Protein AF-A0A8H3FGP8-F1 (afdb_monomer_lite)

Radius of gyration: 34.08 Å; chains: 1; bounding box: 74×52×94 Å

Foldseek 3Di:
DAEDEDDDPDCVCVVVLVVLCVVLVYAYEYEDPVVVPPPDDDHDYDPCVQQVVLLLLVQQQDPDPVSVVVNVVSVVVRDDDDDDDDDDPDPDPVVLPNLLSNLVVLVPHAHADDSVCSVVQSVCVVVVDDDSVNSNVRSVVSVVVVVVVVVVVVVVVCVVVVVPDDDVQVVLQAVLQVVVQLLVCVAPVFHKGFDDDRNDTPDIDTNQDPQNVLVVCLDPPNDDQEDEDLDDDPVSCVSQCPPPNNRRYYHHDNSPDDDDQWDWDDDPNDIDIDGDPPDRDYPVVVVDDDDDPDDPDDDDDDDDDDCCVQLVPPQPPDDPSNVVVCVVDPHDDDRDDPVNSVVVSVVD

InterPro domains:
  IPR002695 Bifunctional purine biosynthesis protein PurH-like [PF01808] (102-159)
  IPR002695 Bifunctional purine biosynthesis protein PurH-like [PF01808] (223-293)
  IPR002695 Bifunctional purine biosynthes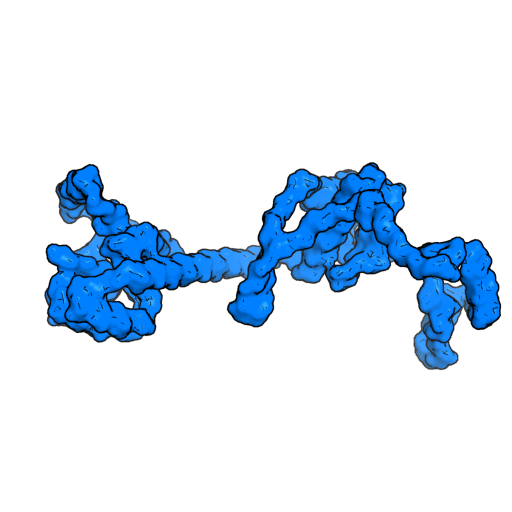is protein PurH-like [PTHR11692] (5-161)
  IPR002695 Bifunctional purine biosynthesis protein PurH-like [SM00798] (102-303)
  IPR016193 Cytidine deaminase-like [SSF53927] (171-291)
  IPR024051 AICAR transformylase, duplicated domain superfamily [G3DSA:3.40.140.20] (169-220)
  IPR024051 AICAR transformylase, duplicated domain superfamily [G3DSA:3.40.140.20] (221-259)
  IPR036914 Methylglyoxal synthase-like domain superfamily [G3DSA:3.40.50.1380] (3-75)
  IPR036914 Methylglyoxal synthase-like domain superfamily [G3DSA:3.40.50.1380] (76-161)
  IPR036914 Methylglyoxal synthase-like domain superfamily [SSF52335] (5-159)

Organism: NCBI:txid1940652

Sequence (348 aa):
MIGSIISVYNRTGLDHLEEGLVRSNVRLIASGVTAKQLRGREFEVARMKTLLSAIHGGILARDLESDKKDLAQIETLSKPGVQLDEMQEQIGIRVVALPRAAAKNYDRVSVLCDPSDYHAFLQELDQEEIPELSRQKYALEAFEHFAGYYSAIADFSRENYRQYRLIPLSLLDALEAWQLVKEFKMALGLPAAASFKHVSPASAAVGVPQAECQYELSRPERKFDGIVAPGYQQEAFEILSEKKSGKYLVLQMDSSHDPPRTEERTVYVVTLPQGRNDCVVTTETFNKILTPRDVANPFPEAASDAIDLLCSGLDPKHGFEREEFSRMFEEVSQLFTTDERKASLNIL

Structure (mmCIF, N/CA/C/O backbone):
data_AF-A0A8H3FGP8-F1
#
_entry.id   AF-A0A8H3FGP8-F1
#
loop_
_atom_site.group_PDB
_atom_site.id
_atom_site.type_symbol
_atom_site.label_atom_id
_atom_site.label_alt_id
_atom_site.label_comp_id
_atom_site.label_asym_id
_atom_site.label_entity_id
_atom_site.label_seq_id
_atom_site.pdbx_PDB_ins_code
_atom_site.Cartn_x
_atom_site.Cartn_y
_atom_site.Cartn_z
_atom_site.occupancy
_atom_site.B_iso_or_equiv
_atom_site.auth_seq_id
_atom_site.auth_comp_id
_atom_site.auth_asym_id
_atom_site.auth_atom_id
_atom_site.pdbx_PDB_model_num
ATOM 1 N N . MET A 1 1 ? -26.763 -5.519 33.359 1.00 61.38 1 MET A N 1
ATOM 2 C CA . MET A 1 1 ? -25.697 -4.665 33.925 1.00 61.38 1 MET A CA 1
ATOM 3 C C . MET A 1 1 ? -24.646 -4.489 32.845 1.00 61.38 1 MET A C 1
ATOM 5 O O . MET A 1 1 ? -24.229 -5.496 32.284 1.00 61.38 1 MET A O 1
ATOM 9 N N . ILE A 1 2 ? -24.297 -3.250 32.500 1.00 78.44 2 ILE A N 1
ATOM 10 C CA . ILE A 1 2 ? -23.291 -2.944 31.472 1.00 78.44 2 ILE A CA 1
ATOM 11 C C . ILE A 1 2 ? -21.904 -3.115 32.104 1.00 78.44 2 ILE A C 1
ATOM 13 O O . ILE A 1 2 ? -21.704 -2.746 33.261 1.00 78.44 2 ILE A O 1
ATOM 17 N N . GLY A 1 3 ? -20.966 -3.718 31.375 1.00 84.81 3 GLY A N 1
ATOM 18 C CA . GLY A 1 3 ? -19.585 -3.906 31.819 1.00 84.81 3 GLY A CA 1
ATOM 19 C C . GLY A 1 3 ? -18.602 -3.219 30.879 1.00 84.81 3 GLY A C 1
ATOM 20 O O . GLY A 1 3 ? -18.867 -3.105 29.685 1.00 84.81 3 GLY A O 1
ATOM 21 N N . SER A 1 4 ? -17.462 -2.792 31.411 1.00 87.06 4 SER A N 1
ATOM 22 C CA . SER A 1 4 ? -16.354 -2.223 30.652 1.00 87.06 4 SER A CA 1
ATOM 23 C C . SER A 1 4 ? -15.076 -3.022 30.878 1.00 87.06 4 SER A C 1
ATOM 25 O O . SER A 1 4 ? -14.876 -3.651 31.919 1.00 87.06 4 SER A O 1
ATOM 27 N N . ILE A 1 5 ? -14.202 -2.997 29.874 1.00 86.44 5 ILE A N 1
ATOM 28 C CA . ILE A 1 5 ? -12.886 -3.623 29.929 1.00 86.44 5 ILE A CA 1
ATOM 29 C C . ILE A 1 5 ? -11.840 -2.544 29.681 1.00 86.44 5 ILE A C 1
ATOM 31 O O . ILE A 1 5 ? -11.809 -1.950 28.608 1.00 86.44 5 ILE A O 1
ATOM 35 N N . ILE A 1 6 ? -10.965 -2.320 30.660 1.00 83.81 6 ILE A N 1
ATOM 36 C CA . ILE A 1 6 ? -9.938 -1.278 30.604 1.00 83.81 6 ILE A CA 1
ATOM 37 C C . ILE A 1 6 ? -8.554 -1.923 30.514 1.00 83.81 6 ILE A C 1
ATOM 39 O O . ILE A 1 6 ? -8.102 -2.636 31.416 1.00 83.81 6 ILE A O 1
ATOM 43 N N . SER A 1 7 ? -7.863 -1.653 29.406 1.00 80.31 7 SER A N 1
ATOM 44 C CA . SER A 1 7 ? -6.503 -2.130 29.144 1.00 80.31 7 SER A CA 1
ATOM 45 C C . SER A 1 7 ? -5.742 -1.124 28.281 1.00 80.31 7 SER A C 1
ATOM 47 O O . SER A 1 7 ? -5.662 -1.277 27.065 1.00 80.31 7 SER A O 1
ATOM 49 N N . VAL A 1 8 ? -5.174 -0.099 28.916 1.00 79.94 8 VAL A N 1
ATOM 50 C CA . VAL A 1 8 ? -4.524 1.024 28.228 1.00 79.94 8 VAL A CA 1
ATOM 51 C C . VAL A 1 8 ? -3.039 1.137 28.573 1.00 79.94 8 VAL A C 1
ATOM 53 O O . VAL A 1 8 ? -2.626 0.876 29.705 1.00 79.94 8 VAL A O 1
ATOM 56 N N . TYR A 1 9 ? -2.236 1.545 27.587 1.00 78.81 9 TYR A N 1
ATOM 57 C CA . TYR A 1 9 ? -0.839 1.939 27.793 1.00 78.81 9 TYR A CA 1
ATOM 58 C C . TYR A 1 9 ? -0.743 3.423 28.179 1.00 78.81 9 TYR A C 1
ATOM 60 O O . TYR A 1 9 ? -0.191 3.749 29.230 1.00 78.81 9 TYR A O 1
ATOM 68 N N . ASN A 1 10 ? -1.329 4.305 27.358 1.00 82.69 10 ASN A N 1
ATOM 69 C CA . ASN A 1 10 ? -1.475 5.730 27.649 1.00 82.69 10 ASN A CA 1
ATOM 70 C C . ASN A 1 10 ? -2.609 5.943 28.664 1.00 82.69 10 ASN A C 1
ATOM 72 O O . ASN A 1 10 ? -3.695 5.394 28.506 1.00 82.69 10 ASN A O 1
ATOM 76 N N . ARG A 1 11 ? -2.349 6.725 29.711 1.00 83.31 11 ARG A N 1
ATOM 77 C CA . ARG A 1 11 ? -3.250 6.882 30.866 1.00 83.31 11 ARG A CA 1
ATOM 78 C C . ARG A 1 11 ? -3.825 8.278 31.014 1.00 83.31 11 ARG A C 1
ATOM 80 O O . ARG A 1 11 ? -4.484 8.553 32.012 1.00 83.31 11 ARG A O 1
ATOM 87 N N . THR A 1 12 ? -3.549 9.159 30.064 1.00 91.00 12 THR A N 1
ATOM 88 C CA . THR A 1 12 ? -4.140 10.494 30.041 1.00 91.00 12 THR A CA 1
ATOM 89 C C . THR A 1 12 ? -5.661 10.384 30.171 1.00 91.00 12 THR A C 1
ATOM 91 O O . THR A 1 12 ? -6.277 9.610 29.446 1.00 91.00 12 THR A O 1
ATOM 94 N N . GLY A 1 13 ? -6.251 11.101 31.132 1.00 89.62 13 GLY A N 1
ATOM 95 C CA . GLY A 1 13 ? -7.703 11.162 31.353 1.00 89.62 13 GLY A CA 1
ATOM 96 C C . GLY A 1 13 ? -8.379 9.869 31.831 1.00 89.62 13 GLY A C 1
ATOM 97 O O . GLY A 1 13 ? -9.608 9.812 31.857 1.00 89.62 13 GLY A O 1
ATOM 98 N N . LEU A 1 14 ? -7.620 8.824 32.183 1.00 88.81 14 LEU A N 1
ATOM 99 C CA . LEU A 1 14 ? -8.190 7.536 32.589 1.00 88.81 14 LEU A CA 1
ATOM 100 C C . LEU A 1 14 ? -8.990 7.631 33.899 1.00 88.81 14 LEU A C 1
ATOM 102 O O . LEU A 1 14 ? -10.038 7.011 34.033 1.00 88.81 14 LEU A O 1
ATOM 106 N N . ASP A 1 15 ? -8.513 8.433 34.843 1.00 87.81 15 ASP A N 1
ATOM 107 C CA . ASP A 1 15 ? -9.180 8.736 36.109 1.00 87.81 15 ASP A CA 1
ATOM 108 C C . ASP A 1 15 ? -10.582 9.324 35.899 1.00 87.81 15 ASP A C 1
ATOM 110 O O . ASP A 1 15 ? -11.546 8.854 36.507 1.00 87.81 15 ASP A O 1
ATOM 114 N N . HIS A 1 16 ? -10.704 10.285 34.981 1.00 89.56 16 HIS A N 1
ATOM 115 C CA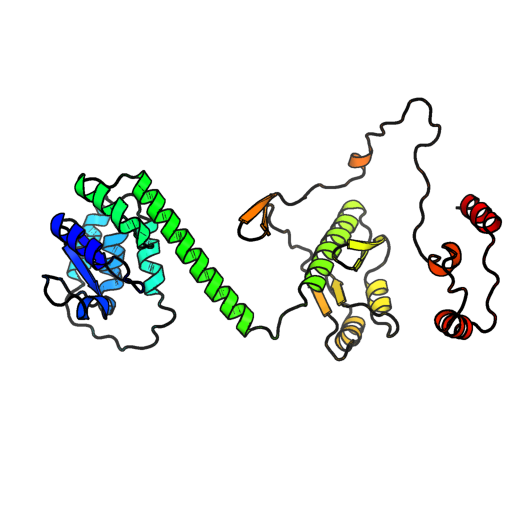 . HIS A 1 16 ? -11.980 10.893 34.613 1.00 89.56 16 HIS A CA 1
ATOM 116 C C . HIS A 1 16 ? -12.911 9.892 33.911 1.00 89.56 16 HIS A C 1
ATOM 118 O O . HIS A 1 16 ? -14.112 9.864 34.187 1.00 89.56 16 HIS A O 1
ATOM 124 N N . LEU A 1 17 ? -12.374 9.054 33.014 1.00 91.75 17 LEU A N 1
ATOM 125 C CA . LEU A 1 17 ? -13.149 7.997 32.358 1.00 91.75 17 LEU A CA 1
ATOM 126 C C . LEU A 1 17 ? -13.743 7.027 33.386 1.00 91.75 17 LEU A C 1
ATOM 128 O O . LEU A 1 17 ? -14.927 6.705 33.330 1.00 91.75 17 LEU A O 1
ATOM 132 N N . GLU A 1 18 ? -12.934 6.584 34.344 1.00 88.25 18 GLU A N 1
ATOM 133 C CA . GLU A 1 18 ? -13.366 5.670 35.399 1.00 88.25 18 GLU A CA 1
ATOM 134 C C . GLU A 1 18 ? -14.462 6.266 36.276 1.00 88.25 18 GLU A C 1
ATOM 136 O O . GLU A 1 18 ? -15.458 5.598 36.541 1.00 88.25 18 GLU A O 1
ATOM 141 N N . GLU A 1 19 ? -14.299 7.512 36.717 1.00 88.19 19 GLU A N 1
ATOM 142 C CA . GLU A 1 19 ? -15.298 8.192 37.543 1.00 88.19 19 GLU A CA 1
ATOM 143 C C . GLU A 1 19 ? -16.640 8.313 36.825 1.00 88.19 19 GLU A C 1
ATOM 145 O O . GLU A 1 19 ? -17.681 8.037 37.424 1.00 88.19 19 GLU A O 1
ATOM 150 N N . GLY A 1 20 ? -16.615 8.651 35.534 1.00 90.38 20 GLY A N 1
ATOM 151 C CA . GLY A 1 20 ? -17.812 8.686 34.702 1.00 90.38 20 GLY A CA 1
ATOM 152 C C . GLY A 1 20 ? -18.473 7.311 34.570 1.00 90.38 20 GLY A C 1
ATOM 153 O O . GLY A 1 20 ? -19.669 7.181 34.806 1.00 90.38 20 GLY A O 1
ATOM 154 N N . LEU A 1 21 ? -17.696 6.261 34.290 1.00 89.94 21 LEU A N 1
ATOM 155 C CA . LEU A 1 21 ? -18.220 4.896 34.169 1.00 89.94 21 LEU A CA 1
ATOM 156 C C . LEU A 1 21 ? -18.844 4.385 35.480 1.00 89.94 21 LEU A C 1
ATOM 158 O O . LEU A 1 21 ? -19.920 3.787 35.452 1.00 89.94 21 LEU A O 1
ATOM 162 N N . VAL A 1 22 ? -18.206 4.638 36.629 1.00 87.31 22 VAL A N 1
ATOM 163 C CA . VAL A 1 22 ? -18.761 4.276 37.947 1.00 87.31 22 VAL A CA 1
ATOM 164 C C . VAL A 1 22 ? -20.045 5.051 38.222 1.00 87.31 22 VAL A C 1
ATOM 166 O O . VAL A 1 22 ? -21.025 4.462 38.678 1.00 87.31 22 VAL A O 1
ATOM 169 N N . ARG A 1 23 ? -20.068 6.357 37.922 1.00 88.81 23 ARG A N 1
ATOM 170 C CA . ARG A 1 23 ? -21.257 7.204 38.085 1.00 88.81 23 ARG A CA 1
ATOM 171 C C . ARG A 1 23 ? -22.440 6.686 37.264 1.00 88.81 23 ARG A C 1
ATOM 173 O O . ARG A 1 23 ? -23.558 6.683 37.769 1.00 88.81 23 ARG A O 1
ATOM 180 N N . SER A 1 24 ? -22.185 6.183 36.058 1.00 88.06 24 SER A N 1
ATOM 181 C CA . SER A 1 24 ? -23.192 5.570 35.180 1.00 88.06 24 SER A CA 1
ATOM 182 C C . SER A 1 24 ? -23.455 4.086 35.485 1.00 88.06 24 SER A C 1
ATOM 184 O O . SER A 1 24 ? -24.074 3.386 34.685 1.00 88.06 24 SER A O 1
ATOM 186 N N . ASN A 1 25 ? -23.006 3.584 36.644 1.00 87.25 25 ASN A N 1
ATOM 187 C CA . ASN A 1 25 ? -23.245 2.220 37.126 1.00 87.25 25 ASN A CA 1
ATOM 188 C C . ASN A 1 25 ? -22.714 1.117 36.179 1.00 87.25 25 ASN A C 1
ATOM 190 O O . ASN A 1 25 ? -23.290 0.029 36.065 1.00 87.25 25 ASN A O 1
ATOM 194 N N . VAL A 1 26 ? -21.608 1.402 35.480 1.00 86.88 26 VAL A N 1
ATOM 195 C CA . VAL A 1 26 ? -20.903 0.455 34.608 1.00 86.88 26 VAL A CA 1
ATOM 196 C C . VAL A 1 26 ? -19.885 -0.341 35.424 1.00 86.88 26 VAL A C 1
ATOM 198 O O . VAL A 1 26 ? -19.016 0.218 36.094 1.00 86.88 26 VAL A O 1
ATOM 201 N N . ARG A 1 27 ? -19.953 -1.673 35.342 1.00 84.06 27 ARG A N 1
ATOM 202 C CA . ARG A 1 27 ? -19.022 -2.578 36.035 1.00 84.06 27 ARG A CA 1
ATOM 203 C C . ARG A 1 27 ? -17.640 -2.524 35.389 1.00 84.06 27 ARG A C 1
ATOM 205 O O . ARG A 1 27 ? -17.513 -2.814 34.203 1.00 84.06 27 ARG A O 1
ATOM 212 N N . LEU A 1 28 ? -16.605 -2.227 36.172 1.00 80.75 28 LEU A N 1
ATOM 213 C CA . LEU A 1 28 ? -15.235 -2.086 35.676 1.00 80.75 28 LEU A CA 1
ATOM 214 C C . LEU A 1 28 ? -14.441 -3.396 35.781 1.00 80.75 28 LEU A C 1
ATOM 216 O O . LEU A 1 28 ? -14.283 -3.952 36.871 1.00 80.75 28 LEU A O 1
ATOM 220 N N . ILE A 1 29 ? -13.888 -3.851 34.653 1.00 78.75 29 ILE A N 1
ATOM 221 C CA . ILE A 1 29 ? -12.980 -5.001 34.566 1.00 78.75 29 ILE A CA 1
ATOM 222 C C . ILE A 1 29 ? -11.620 -4.513 34.055 1.00 78.75 29 ILE A C 1
ATOM 224 O O . ILE A 1 29 ? -11.514 -3.968 32.957 1.00 78.75 29 ILE A O 1
ATOM 228 N N . ALA A 1 30 ? -10.553 -4.735 34.824 1.00 70.06 30 ALA A N 1
ATOM 229 C CA . ALA A 1 30 ? -9.198 -4.311 34.457 1.00 70.06 30 ALA A CA 1
ATOM 230 C C . ALA A 1 30 ? -8.189 -5.462 34.545 1.00 70.06 30 ALA A C 1
ATOM 232 O O . ALA A 1 30 ? -8.381 -6.434 35.281 1.00 70.06 30 ALA A O 1
ATOM 233 N N . SER A 1 31 ? -7.081 -5.341 33.807 1.00 67.50 31 SER A N 1
ATOM 234 C CA . SER A 1 31 ? -6.029 -6.362 33.748 1.00 67.50 31 SER A CA 1
ATOM 235 C C . SER A 1 31 ? -4.703 -5.914 34.368 1.00 67.50 31 SER A C 1
ATOM 237 O O . SER A 1 31 ? -4.372 -4.729 34.405 1.00 67.50 31 SER A O 1
ATOM 239 N N . GLY A 1 32 ? -3.928 -6.892 34.854 1.00 63.66 32 GLY A N 1
ATOM 240 C CA . GLY A 1 32 ? -2.488 -6.776 35.110 1.00 63.66 32 GLY A CA 1
ATOM 241 C C . GLY A 1 32 ? -2.039 -5.522 35.872 1.00 63.66 32 GLY A C 1
ATOM 242 O O . GLY A 1 32 ? -2.328 -5.357 37.057 1.00 63.66 32 GLY A O 1
ATOM 243 N N . VAL A 1 33 ? -1.250 -4.683 35.194 1.00 60.41 33 VAL A N 1
ATOM 244 C CA . VAL A 1 33 ? -0.629 -3.469 35.752 1.00 60.41 33 VAL A CA 1
ATOM 245 C C . VAL A 1 33 ? -1.668 -2.380 36.019 1.00 60.41 33 VAL A C 1
ATOM 247 O O . VAL A 1 33 ? -1.578 -1.717 37.051 1.00 60.41 33 VAL A O 1
ATOM 250 N N . THR A 1 34 ? -2.672 -2.254 35.146 1.00 62.72 34 THR A N 1
ATOM 251 C CA . THR A 1 34 ? -3.801 -1.336 35.324 1.00 62.72 34 THR A CA 1
ATOM 252 C C . THR A 1 34 ? -4.523 -1.682 36.623 1.00 62.72 34 THR A C 1
ATOM 254 O O . THR A 1 34 ? -4.522 -0.880 37.545 1.00 62.72 34 THR A O 1
ATOM 257 N N . ALA A 1 35 ? -4.958 -2.933 36.806 1.00 65.19 35 ALA A N 1
ATOM 258 C CA . ALA A 1 35 ? -5.626 -3.370 38.038 1.00 65.19 35 ALA A CA 1
ATOM 259 C C . ALA A 1 35 ? -4.807 -3.132 39.330 1.00 65.19 35 ALA A C 1
ATOM 261 O O . ALA A 1 35 ? -5.361 -2.745 40.356 1.00 65.19 35 ALA A O 1
ATOM 262 N N . LYS A 1 36 ? -3.477 -3.327 39.303 1.00 62.56 36 LYS A N 1
ATOM 263 C CA . LYS A 1 36 ? -2.598 -3.112 40.477 1.00 62.56 36 LYS A CA 1
ATOM 264 C C . LYS A 1 36 ? -2.501 -1.652 40.923 1.00 62.56 36 LYS A C 1
ATOM 266 O O . LYS A 1 36 ? -2.127 -1.402 42.073 1.00 62.56 36 LYS A O 1
ATOM 271 N N . GLN A 1 37 ? -2.756 -0.715 40.017 1.00 62.28 37 GLN A N 1
ATOM 272 C CA . GLN A 1 37 ? -2.561 0.717 40.236 1.00 62.28 37 GLN A CA 1
ATOM 273 C C . GLN A 1 37 ? -3.872 1.467 40.489 1.00 62.28 37 GLN A C 1
ATOM 275 O O . GLN A 1 37 ? -3.829 2.597 40.958 1.00 62.28 37 GLN A O 1
ATOM 280 N N . LEU A 1 38 ? -5.013 0.798 40.323 1.00 60.91 38 LEU A N 1
ATOM 281 C CA . LEU A 1 38 ? -6.352 1.309 40.624 1.00 60.91 38 LEU A CA 1
ATOM 282 C C . LEU A 1 38 ? -6.782 1.070 42.087 1.00 60.91 38 LEU A C 1
ATOM 284 O O . LEU A 1 38 ? -7.938 0.765 42.377 1.00 60.91 38 LEU A O 1
ATOM 288 N N . ARG A 1 39 ? -5.848 1.162 43.045 1.00 52.44 39 ARG A N 1
ATOM 289 C CA . ARG A 1 39 ? -6.142 0.893 44.467 1.00 52.44 39 ARG A CA 1
ATOM 290 C C . ARG A 1 39 ? -7.145 1.915 45.020 1.00 52.44 39 ARG A C 1
ATOM 292 O O . ARG A 1 39 ? -6.857 3.104 45.006 1.00 52.44 39 ARG A O 1
ATOM 299 N N . GLY A 1 40 ? -8.258 1.437 45.587 1.00 54.22 40 GLY A N 1
ATOM 300 C CA . GLY A 1 40 ? -9.196 2.254 46.374 1.00 54.22 40 GLY A CA 1
ATOM 301 C C . GLY A 1 40 ? -10.653 2.284 45.893 1.00 54.22 40 GLY A C 1
ATOM 302 O O . GLY A 1 40 ? -11.478 2.865 46.590 1.00 54.22 40 GLY A O 1
ATOM 303 N N . ARG A 1 41 ? -10.993 1.656 44.758 1.00 60.00 41 ARG A N 1
ATOM 304 C CA . ARG A 1 41 ? -12.387 1.491 44.285 1.00 60.00 41 ARG A CA 1
ATOM 305 C C . ARG A 1 41 ? -12.721 -0.006 44.140 1.00 60.00 41 ARG A C 1
ATOM 307 O O . ARG A 1 41 ? -11.805 -0.827 44.054 1.00 60.00 41 ARG A O 1
ATOM 314 N N . GLU A 1 42 ? -14.002 -0.377 44.152 1.00 57.09 42 GLU A N 1
ATOM 315 C CA . GLU A 1 42 ? -14.430 -1.769 43.933 1.00 57.09 42 GLU A CA 1
ATOM 316 C C . GLU A 1 42 ? -14.246 -2.150 42.454 1.00 57.09 42 GLU A C 1
ATOM 318 O O . GLU A 1 42 ? -15.051 -1.795 41.599 1.00 57.09 42 GLU A O 1
ATOM 323 N N . PHE A 1 43 ? -13.159 -2.862 42.146 1.00 60.91 43 PHE A N 1
ATOM 324 C CA . PHE A 1 43 ? -12.889 -3.416 40.819 1.00 60.91 43 PHE A CA 1
ATOM 325 C C . PHE A 1 43 ? -12.867 -4.935 40.871 1.00 60.91 43 PHE A C 1
ATOM 327 O O . PHE A 1 43 ? -12.291 -5.529 41.788 1.00 60.91 43 PHE A O 1
ATOM 334 N N . GLU A 1 44 ? -13.366 -5.571 39.816 1.00 57.62 44 GLU A N 1
ATOM 335 C CA . GLU A 1 44 ? -13.067 -6.975 39.586 1.00 57.62 44 GLU A CA 1
ATOM 336 C C . GLU A 1 44 ? -11.776 -7.123 38.791 1.00 57.62 44 GLU A C 1
ATOM 338 O O . GLU A 1 44 ? -11.650 -6.723 37.630 1.00 57.62 44 GLU A O 1
ATOM 343 N N . VAL A 1 45 ? -10.783 -7.725 39.440 1.00 53.09 45 VAL A N 1
ATOM 344 C CA . VAL A 1 45 ? -9.496 -8.013 38.818 1.00 53.09 45 VAL A CA 1
ATOM 345 C C . VAL A 1 45 ? -9.620 -9.292 37.997 1.00 53.09 45 VAL A C 1
ATOM 347 O O . VAL A 1 45 ? -9.562 -10.400 38.533 1.00 53.09 45 VAL A O 1
ATOM 350 N N . ALA A 1 46 ? -9.729 -9.154 36.677 1.00 53.03 46 ALA A N 1
ATOM 351 C CA . ALA A 1 46 ? -9.641 -10.294 35.777 1.00 53.03 46 ALA A CA 1
ATOM 352 C C . ALA A 1 46 ? -8.166 -10.612 35.477 1.00 53.03 46 ALA A C 1
ATOM 354 O O . ALA A 1 46 ? -7.421 -9.795 34.923 1.00 53.03 46 ALA A O 1
ATOM 355 N N . ARG A 1 47 ? -7.724 -11.844 35.770 1.00 51.25 47 ARG A N 1
ATOM 356 C CA . ARG A 1 47 ? -6.494 -12.385 35.166 1.00 51.25 47 ARG A CA 1
ATOM 357 C C . ARG A 1 47 ? -6.769 -12.638 33.679 1.00 51.25 47 ARG A C 1
ATOM 359 O O . ARG A 1 47 ? -7.139 -13.735 33.282 1.00 51.25 47 ARG A O 1
ATOM 366 N N . MET A 1 48 ? -6.570 -11.617 32.844 1.00 50.94 48 MET A N 1
ATOM 367 C CA . MET A 1 48 ? -6.825 -11.679 31.394 1.00 50.94 48 MET A CA 1
ATOM 368 C C . MET A 1 48 ? -6.091 -12.812 30.660 1.00 50.94 48 MET A C 1
ATOM 370 O O . MET A 1 48 ? -6.536 -13.228 29.593 1.00 50.94 48 MET A O 1
ATOM 374 N N . LYS A 1 49 ? -4.997 -13.343 31.228 1.00 50.28 49 LYS A N 1
ATOM 375 C CA . LYS A 1 49 ? -4.259 -14.486 30.664 1.00 50.28 49 LYS A CA 1
ATOM 376 C C . LYS A 1 49 ? -5.103 -15.776 30.611 1.00 50.28 49 LYS A C 1
ATOM 378 O O . LYS A 1 49 ? -4.815 -16.627 29.780 1.00 50.28 49 LYS A O 1
ATOM 383 N N . THR A 1 50 ? -6.155 -15.905 31.426 1.00 44.94 50 THR A N 1
ATOM 384 C CA . THR A 1 50 ? -6.950 -17.140 31.582 1.00 44.94 50 THR A CA 1
ATOM 385 C C . THR A 1 50 ? -8.364 -17.086 30.989 1.00 44.94 50 THR A C 1
ATOM 387 O O . THR A 1 50 ? -9.061 -18.094 31.019 1.00 44.94 50 THR A O 1
ATOM 390 N N . LEU A 1 51 ? -8.803 -15.943 30.443 1.00 54.50 51 LEU A N 1
ATOM 391 C CA . LEU A 1 51 ? -10.206 -15.699 30.055 1.00 54.50 51 LEU A CA 1
ATOM 392 C C . LEU A 1 51 ? -10.385 -15.247 28.594 1.00 54.50 51 LEU A C 1
ATOM 394 O O . LEU A 1 51 ? -11.388 -14.620 28.265 1.00 54.50 51 LEU A O 1
ATOM 398 N N . LEU A 1 52 ? -9.440 -15.549 27.695 1.00 65.12 52 LEU A N 1
ATOM 399 C CA . LEU A 1 52 ? -9.452 -15.024 26.318 1.00 65.12 52 LEU A CA 1
ATOM 400 C C . LEU A 1 52 ? -10.766 -15.318 25.572 1.00 65.12 52 LEU A C 1
ATOM 402 O O . LEU A 1 52 ? -11.309 -14.411 24.942 1.00 65.12 52 LEU A O 1
ATOM 406 N N . SER A 1 53 ? -11.291 -16.541 25.687 1.00 69.75 53 SER A N 1
ATOM 407 C CA . SER A 1 53 ? -12.546 -16.957 25.046 1.00 69.75 53 SER A CA 1
ATOM 408 C C . SER A 1 53 ? -13.781 -16.335 25.697 1.00 69.75 53 SER A C 1
ATOM 410 O O . SER A 1 53 ? -14.712 -15.971 24.991 1.00 69.75 53 SER A O 1
ATOM 412 N N . ALA A 1 54 ? -13.779 -16.162 27.022 1.00 72.06 54 ALA A N 1
ATOM 413 C CA . ALA A 1 54 ? -14.865 -15.497 27.745 1.00 72.06 54 ALA A CA 1
ATOM 414 C C . ALA A 1 54 ? -14.936 -14.006 27.401 1.00 72.06 54 ALA A C 1
ATOM 416 O O . ALA A 1 54 ? -16.008 -13.481 27.122 1.00 72.06 54 ALA A O 1
ATOM 417 N N . ILE A 1 55 ? -13.781 -13.343 27.336 1.00 76.94 55 ILE A N 1
ATOM 418 C CA . ILE A 1 55 ? -13.690 -11.928 26.980 1.00 76.94 55 ILE A CA 1
ATOM 419 C C . ILE A 1 55 ? -14.076 -11.717 25.512 1.00 76.94 55 ILE A C 1
ATOM 421 O O . ILE A 1 55 ? -14.934 -10.889 25.222 1.00 76.94 55 ILE A O 1
ATOM 425 N N . HIS A 1 56 ? -13.491 -12.475 24.576 1.00 79.00 56 HIS A N 1
ATOM 426 C CA . HIS A 1 56 ? -13.844 -12.338 23.159 1.00 79.00 56 HIS A CA 1
ATOM 427 C C . HIS A 1 56 ? -15.285 -12.761 22.886 1.00 79.00 56 HIS A C 1
ATOM 429 O O . HIS A 1 56 ? -15.948 -12.099 22.099 1.00 79.00 56 HIS A O 1
ATOM 435 N N . GLY A 1 57 ? -15.790 -13.806 23.549 1.00 81.62 57 GLY A N 1
ATOM 436 C CA . GLY A 1 57 ? -17.197 -14.196 23.483 1.00 81.62 57 GLY A CA 1
ATOM 437 C C . GLY A 1 57 ? -18.103 -13.063 23.956 1.00 81.62 57 GLY A C 1
ATOM 438 O O . GLY A 1 57 ? -19.000 -12.656 23.226 1.00 81.62 57 GLY A O 1
ATOM 439 N N . GLY A 1 58 ? -17.813 -12.473 25.118 1.00 84.31 58 GLY A N 1
ATOM 440 C CA . GLY A 1 58 ? -18.562 -11.334 25.649 1.00 84.31 58 GLY A CA 1
ATOM 441 C C . GLY A 1 58 ? -18.510 -10.087 24.763 1.00 84.31 58 GLY A C 1
ATOM 442 O O . GLY A 1 58 ? -19.474 -9.327 24.733 1.00 84.31 58 GLY A O 1
ATOM 443 N N . ILE A 1 59 ? -17.431 -9.879 24.004 1.00 87.19 59 ILE A N 1
ATOM 444 C CA . ILE A 1 59 ? -17.302 -8.767 23.050 1.00 87.19 59 ILE A CA 1
ATOM 445 C C . ILE A 1 59 ? -18.016 -9.071 21.730 1.00 87.19 59 ILE A C 1
ATOM 447 O O . ILE A 1 59 ? -18.719 -8.209 21.223 1.00 87.19 59 ILE A O 1
ATOM 451 N N . LEU A 1 60 ? -17.858 -10.270 21.168 1.00 88.00 60 LEU A N 1
ATOM 452 C CA . LEU A 1 60 ? -18.323 -10.619 19.818 1.00 88.00 60 LEU A CA 1
ATOM 453 C C . LEU A 1 60 ? -19.742 -11.183 19.772 1.00 88.00 60 LEU A C 1
ATOM 455 O O . LEU A 1 60 ? -20.309 -11.267 18.685 1.00 88.00 60 LEU A O 1
ATOM 459 N N . ALA A 1 61 ? -20.310 -11.580 20.911 1.00 88.88 61 ALA A N 1
ATOM 460 C CA . ALA A 1 61 ? -21.673 -12.085 20.953 1.00 88.88 61 ALA A CA 1
ATOM 461 C C . ALA A 1 61 ? -22.651 -11.045 20.400 1.00 88.88 61 ALA A C 1
ATOM 463 O O . ALA A 1 61 ? -22.578 -9.854 20.734 1.00 88.88 61 ALA A O 1
ATOM 464 N N . ARG A 1 62 ? -23.567 -11.509 19.559 1.00 88.31 62 ARG A N 1
ATOM 465 C CA . ARG A 1 62 ? -24.674 -10.716 19.026 1.00 88.31 62 ARG A CA 1
ATOM 466 C C . ARG A 1 62 ? -25.909 -10.928 19.890 1.00 88.31 62 ARG A C 1
ATOM 468 O O . ARG A 1 62 ? -25.963 -11.866 20.687 1.00 88.31 62 ARG A O 1
ATOM 475 N N . ASP A 1 63 ? -26.922 -10.089 19.706 1.00 86.81 63 ASP A N 1
ATOM 476 C CA . ASP A 1 63 ? -28.224 -10.304 20.342 1.00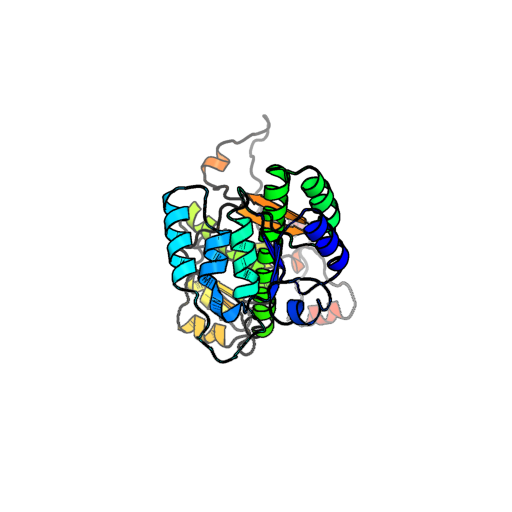 86.81 63 ASP A CA 1
ATOM 477 C C . ASP A 1 63 ? -29.024 -11.389 19.600 1.00 86.81 63 ASP A C 1
ATOM 479 O O . ASP A 1 63 ? -30.020 -11.135 18.929 1.00 86.81 63 ASP A O 1
ATOM 483 N N . LEU A 1 64 ? -28.520 -12.623 19.667 1.00 88.06 64 LEU A N 1
ATOM 484 C CA . LEU A 1 64 ? -29.129 -13.821 19.102 1.00 88.06 64 LEU A CA 1
ATOM 485 C C . LEU A 1 64 ? -29.248 -14.890 20.187 1.00 88.06 64 LEU A C 1
ATOM 487 O O . LEU A 1 64 ? -28.345 -15.065 21.005 1.00 88.06 64 LEU A O 1
ATOM 491 N N . GLU A 1 65 ? -30.330 -15.667 20.156 1.00 86.56 65 GLU A N 1
ATOM 492 C CA . GLU A 1 65 ? -30.552 -16.750 21.125 1.00 86.56 65 GLU A CA 1
ATOM 493 C C . GLU A 1 65 ? -29.458 -17.832 21.081 1.00 86.56 65 GLU A C 1
ATOM 495 O O . GLU A 1 65 ? -29.107 -18.403 22.115 1.00 86.56 65 GLU A O 1
ATOM 500 N N . SER A 1 66 ? -28.859 -18.080 19.910 1.00 86.88 66 SER A N 1
ATOM 501 C CA . SER A 1 66 ? -27.695 -18.968 19.772 1.00 86.88 66 SER A CA 1
ATOM 502 C C . SER A 1 66 ? -26.487 -18.455 20.554 1.00 86.88 66 SER A C 1
ATOM 504 O O . SER A 1 66 ? -25.900 -19.191 21.342 1.00 86.88 66 SER A O 1
ATOM 506 N N . ASP A 1 67 ? -26.162 -17.172 20.386 1.00 85.62 67 ASP A N 1
ATOM 507 C CA . ASP A 1 67 ? -24.986 -16.546 20.985 1.00 85.62 67 ASP A CA 1
ATOM 508 C C . ASP A 1 67 ? -25.154 -16.445 22.516 1.00 85.62 67 ASP A C 1
ATOM 510 O O . ASP A 1 67 ? -24.206 -16.689 23.263 1.00 85.62 67 ASP A O 1
ATOM 514 N N . LYS A 1 68 ? -26.377 -16.190 23.012 1.00 85.00 68 LYS A N 1
ATOM 515 C CA . LYS A 1 68 ? -26.704 -16.221 24.454 1.00 85.00 68 LYS A CA 1
ATOM 516 C C . LYS A 1 68 ? -26.470 -17.601 25.073 1.00 85.00 68 LYS A C 1
ATOM 518 O O . LYS A 1 68 ? -25.938 -17.704 26.180 1.00 85.00 68 LYS A O 1
ATOM 523 N N . LYS A 1 69 ? -26.846 -18.668 24.363 1.00 83.00 69 LYS A N 1
ATOM 524 C CA . LYS A 1 69 ? -26.642 -20.051 24.815 1.00 83.00 69 LYS A CA 1
ATOM 525 C C . LYS A 1 69 ? -25.158 -20.419 24.866 1.00 83.00 69 LYS A C 1
ATOM 527 O O . LYS A 1 69 ? -24.733 -21.087 25.810 1.00 83.00 69 LYS A O 1
ATOM 532 N N . ASP A 1 70 ? -24.386 -19.977 23.879 1.00 80.88 70 ASP A N 1
ATOM 533 C CA . ASP A 1 70 ? -22.944 -20.221 23.819 1.00 80.88 70 ASP A CA 1
ATOM 534 C C . ASP A 1 70 ? -22.199 -19.464 24.930 1.00 80.88 70 ASP A C 1
ATOM 536 O O . ASP A 1 70 ? -21.339 -20.039 25.600 1.00 80.88 70 ASP A O 1
ATOM 540 N N . LEU A 1 71 ? -22.586 -18.214 25.218 1.00 79.31 71 LEU A N 1
ATOM 541 C CA . LEU A 1 71 ? -22.034 -17.436 26.334 1.00 79.31 71 LEU A CA 1
ATOM 542 C C . LEU A 1 71 ? -22.205 -18.136 27.690 1.00 79.31 71 LEU A C 1
ATOM 544 O O . LEU A 1 71 ? -21.242 -18.237 28.454 1.00 79.31 71 LEU A O 1
ATOM 548 N N . ALA A 1 72 ? -23.392 -18.683 27.969 1.00 76.06 72 ALA A N 1
ATOM 549 C CA . ALA A 1 72 ? -23.664 -19.394 29.221 1.00 76.06 72 ALA A CA 1
ATOM 550 C C . ALA A 1 72 ? -22.771 -20.643 29.402 1.00 76.06 72 ALA A C 1
ATOM 552 O O . ALA A 1 72 ? -22.370 -20.995 30.518 1.00 76.06 72 ALA A O 1
ATOM 553 N N . GLN A 1 73 ? -22.409 -21.313 28.302 1.00 70.12 73 GLN A N 1
ATOM 554 C CA . GLN A 1 73 ? -21.483 -22.449 28.339 1.00 70.12 73 GLN A CA 1
ATOM 555 C C . GLN A 1 73 ? -20.038 -22.007 28.609 1.00 70.12 73 GLN A C 1
ATOM 557 O O . GLN A 1 73 ? -19.328 -22.669 29.369 1.00 70.12 73 GLN A O 1
ATOM 562 N N . ILE A 1 74 ? -19.608 -20.875 28.043 1.00 65.19 74 ILE A N 1
ATOM 563 C CA . ILE A 1 74 ? -18.257 -20.329 28.243 1.00 65.19 74 ILE A CA 1
ATOM 564 C C . ILE A 1 74 ? -18.044 -19.878 29.697 1.00 65.19 74 ILE A C 1
ATOM 566 O O . ILE A 1 74 ? -16.979 -20.134 30.270 1.00 65.19 74 ILE A O 1
ATOM 570 N N . GLU A 1 75 ? -19.053 -19.274 30.332 1.00 60.00 75 GLU A N 1
ATOM 571 C CA . GLU A 1 75 ? -19.001 -18.930 31.762 1.00 60.00 75 GLU A CA 1
ATOM 572 C C . GLU A 1 75 ? -18.821 -20.178 32.640 1.00 60.00 75 GLU A C 1
ATOM 574 O O . GLU A 1 75 ? -18.029 -20.176 33.584 1.00 60.00 75 GLU A O 1
ATOM 579 N N . THR A 1 76 ? -19.475 -21.285 32.278 1.00 56.25 76 THR A N 1
ATOM 580 C CA . THR A 1 76 ? -19.401 -22.553 33.022 1.00 56.25 76 THR A CA 1
ATOM 581 C C . THR A 1 76 ? -17.996 -23.178 32.988 1.00 56.25 76 THR A C 1
ATOM 583 O O . THR A 1 76 ? -17.569 -23.807 33.963 1.00 56.25 76 THR A O 1
ATOM 586 N N . LEU A 1 77 ? -17.256 -22.984 31.891 1.00 48.31 77 LEU A N 1
ATOM 587 C CA . LEU A 1 77 ? -15.902 -23.517 31.683 1.00 48.31 77 LEU A CA 1
ATOM 588 C C . LEU A 1 77 ? -14.799 -22.678 32.352 1.00 48.31 77 LEU A C 1
ATOM 590 O O . LEU A 1 77 ? -13.684 -23.161 32.535 1.00 48.31 77 LEU A O 1
ATOM 594 N N . SER A 1 78 ? -15.097 -21.441 32.753 1.00 50.88 78 SER A N 1
ATOM 595 C CA . SER A 1 78 ? -14.107 -20.434 33.168 1.00 50.88 78 SER A CA 1
ATOM 596 C C . SER A 1 78 ? -13.712 -20.487 34.660 1.00 50.88 78 SER A C 1
ATOM 598 O O . SER A 1 78 ? -13.274 -19.484 35.227 1.00 50.88 78 SER A O 1
ATOM 600 N N . LYS A 1 79 ? -13.853 -21.641 35.333 1.00 46.97 79 LYS A N 1
ATOM 601 C CA . LYS A 1 79 ? -13.550 -21.775 36.775 1.00 46.97 79 LYS A CA 1
ATOM 602 C C . LYS A 1 79 ? -12.051 -21.555 37.088 1.00 46.97 79 LYS A C 1
ATOM 604 O O . LYS A 1 79 ? -11.197 -21.966 36.301 1.00 46.97 79 LYS A O 1
ATOM 609 N N . PRO A 1 80 ? -11.689 -20.955 38.243 1.00 40.81 80 PRO A N 1
ATOM 610 C CA . PRO A 1 80 ? -10.313 -20.531 38.520 1.00 40.81 80 PRO A CA 1
ATOM 611 C C . PRO A 1 80 ? -9.407 -21.731 38.841 1.00 40.81 80 PRO A C 1
ATOM 613 O O . PRO A 1 80 ? -9.671 -22.452 39.800 1.00 40.81 80 PRO A O 1
ATOM 616 N N . GLY A 1 81 ? -8.324 -21.942 38.081 1.00 38.25 81 GLY A N 1
ATOM 617 C CA . GLY A 1 81 ? -7.362 -23.014 38.394 1.00 38.25 81 GLY A CA 1
ATOM 618 C C . GLY A 1 81 ? -6.174 -23.219 37.448 1.00 38.25 81 GLY A C 1
ATOM 619 O O . GLY A 1 81 ? -5.225 -23.895 37.828 1.00 38.25 81 GLY A O 1
ATOM 620 N N . VAL A 1 82 ? -6.164 -22.634 36.247 1.00 35.19 82 VAL A N 1
ATOM 621 C CA . VAL A 1 82 ? -5.075 -22.860 35.278 1.00 35.19 82 VAL A CA 1
ATOM 622 C C . VAL A 1 82 ? -4.058 -21.715 35.344 1.00 35.19 82 VAL A C 1
ATOM 624 O O . VAL A 1 82 ? -4.359 -20.581 34.976 1.00 35.19 82 VAL A O 1
ATOM 627 N N . GLN A 1 83 ? -2.857 -21.994 35.853 1.00 33.84 83 GLN A N 1
ATOM 628 C CA . GLN A 1 83 ? -1.687 -21.120 35.709 1.00 33.84 83 GLN A CA 1
ATOM 629 C C . GLN A 1 83 ? -0.986 -21.481 34.393 1.00 33.84 83 GLN A C 1
ATOM 631 O O . GLN A 1 83 ? -0.750 -22.658 34.136 1.00 33.84 83 GLN A O 1
ATOM 636 N N . LEU A 1 84 ? -0.664 -20.483 33.571 1.00 34.44 84 LEU A N 1
ATOM 637 C CA . LEU A 1 84 ? 0.186 -20.643 32.392 1.00 34.44 84 LEU A CA 1
ATOM 638 C C . LEU A 1 84 ? 1.366 -19.683 32.512 1.00 34.44 84 LEU A C 1
ATOM 640 O O . LEU A 1 84 ? 1.178 -18.499 32.807 1.00 34.44 84 LEU A O 1
ATOM 644 N N . ASP A 1 85 ? 2.554 -20.244 32.310 1.00 32.34 85 ASP A N 1
ATOM 645 C CA . ASP A 1 85 ? 3.847 -19.586 32.444 1.00 32.34 85 ASP A CA 1
ATOM 646 C C . ASP A 1 85 ? 3.994 -18.364 31.527 1.00 32.34 85 ASP A C 1
ATOM 648 O O . ASP A 1 85 ? 3.479 -18.297 30.408 1.00 32.34 85 ASP A O 1
ATOM 652 N N . GLU A 1 86 ? 4.705 -17.362 32.042 1.00 41.56 86 GLU A N 1
ATOM 653 C CA . GLU A 1 86 ? 4.935 -16.081 31.388 1.00 41.56 86 GLU A CA 1
ATOM 654 C C . GLU A 1 86 ? 6.130 -16.158 30.436 1.00 41.56 86 GLU A C 1
ATOM 656 O O . GLU A 1 86 ? 7.268 -16.169 30.893 1.00 41.56 86 GLU A O 1
ATOM 661 N N . MET A 1 87 ? 5.906 -16.106 29.119 1.00 32.25 87 MET A N 1
ATOM 662 C CA . MET A 1 87 ? 6.957 -15.706 28.176 1.00 32.25 87 MET A CA 1
ATOM 663 C C . MET A 1 87 ? 6.414 -14.870 27.005 1.00 32.25 87 MET A C 1
ATOM 665 O O . MET A 1 87 ? 5.415 -15.214 26.380 1.00 32.25 87 MET A O 1
ATOM 669 N N . GLN A 1 88 ? 7.153 -13.785 26.729 1.00 34.62 88 GLN A N 1
ATOM 670 C CA . GLN A 1 88 ? 7.132 -12.895 25.555 1.00 34.62 88 GLN A CA 1
ATOM 671 C C . GLN A 1 88 ? 5.919 -11.951 25.390 1.00 34.62 88 GLN A C 1
ATOM 673 O O . GLN A 1 88 ? 5.043 -12.149 24.554 1.00 34.62 88 GLN A O 1
ATOM 678 N N . GLU A 1 89 ? 5.919 -10.837 26.136 1.00 45.97 89 GLU A N 1
ATOM 679 C CA . GLU A 1 89 ? 4.990 -9.703 25.968 1.00 45.97 89 GLU A CA 1
ATOM 680 C C . GLU A 1 89 ? 5.741 -8.422 25.573 1.00 45.97 89 GLU A C 1
ATOM 682 O O . GLU A 1 89 ? 6.039 -7.586 26.419 1.00 45.97 89 GLU A O 1
ATOM 687 N N . GLN A 1 90 ? 6.036 -8.247 24.282 1.00 43.62 90 GLN A N 1
ATOM 688 C CA . GLN A 1 90 ? 6.323 -6.908 23.726 1.00 43.62 90 GLN A CA 1
ATOM 689 C C . GLN A 1 90 ? 5.613 -6.662 22.384 1.00 43.62 90 GLN A C 1
ATOM 691 O O . GLN A 1 90 ? 5.195 -5.541 22.121 1.00 43.62 90 GLN A O 1
ATOM 696 N N . ILE A 1 91 ? 5.330 -7.713 21.604 1.00 49.00 91 ILE A N 1
ATOM 697 C CA . ILE A 1 91 ? 4.397 -7.671 20.463 1.00 49.00 91 ILE A CA 1
ATOM 698 C C . ILE A 1 91 ? 3.146 -8.461 20.866 1.00 49.00 91 ILE A C 1
ATOM 700 O O . ILE A 1 91 ? 2.944 -9.616 20.497 1.00 49.00 91 ILE A O 1
ATOM 704 N N . GLY A 1 92 ? 2.354 -7.890 21.772 1.00 53.50 92 GLY A N 1
ATOM 705 C CA . GLY A 1 92 ? 1.222 -8.590 22.368 1.00 53.50 92 GLY A CA 1
ATOM 706 C C . GLY A 1 92 ? 0.077 -8.771 21.372 1.00 53.50 92 GLY A C 1
ATOM 707 O O . GLY A 1 92 ? -0.713 -7.853 21.191 1.00 53.50 92 GLY A O 1
ATOM 708 N N . ILE A 1 93 ? -0.096 -9.981 20.823 1.00 57.84 93 ILE A N 1
ATOM 709 C CA . ILE A 1 93 ? -1.270 -10.389 20.012 1.00 57.84 93 ILE A CA 1
ATOM 710 C C . ILE A 1 93 ? -2.599 -9.998 20.697 1.00 57.84 93 ILE A C 1
ATOM 712 O O . ILE A 1 93 ? -3.596 -9.702 20.046 1.00 57.84 93 ILE A O 1
ATOM 716 N N . ARG A 1 94 ? -2.615 -9.943 22.033 1.00 58.78 94 ARG A N 1
ATOM 717 C CA . ARG A 1 94 ? -3.784 -9.557 22.834 1.00 58.78 94 ARG A CA 1
ATOM 718 C C . ARG A 1 94 ? -4.152 -8.071 22.738 1.00 58.78 94 ARG A C 1
ATOM 720 O O . ARG A 1 94 ? -5.338 -7.762 22.775 1.00 58.78 94 ARG A O 1
ATOM 727 N N . VAL A 1 95 ? -3.169 -7.176 22.595 1.00 62.53 95 VAL A N 1
ATOM 728 C CA . VAL A 1 95 ? -3.381 -5.713 22.545 1.00 62.53 95 VAL A CA 1
ATOM 729 C C . VAL A 1 95 ? -4.120 -5.307 21.268 1.00 62.53 95 VAL A C 1
ATOM 731 O O . VAL A 1 95 ? -4.917 -4.382 21.288 1.00 62.53 95 VAL A O 1
ATOM 734 N N . VAL A 1 96 ? -3.913 -6.052 20.181 1.00 70.81 96 VAL A N 1
ATOM 735 C CA . VAL A 1 96 ? -4.579 -5.844 18.884 1.00 70.81 96 VAL A CA 1
ATOM 736 C C . VAL A 1 96 ? -5.902 -6.605 18.756 1.00 70.81 96 VAL A C 1
ATOM 738 O O . VAL A 1 96 ? -6.800 -6.157 18.048 1.00 70.81 96 VAL A O 1
ATOM 741 N N . ALA A 1 97 ? -6.050 -7.759 19.412 1.00 76.50 97 ALA A N 1
ATOM 742 C CA . ALA A 1 97 ? -7.222 -8.615 19.225 1.00 76.50 97 ALA A CA 1
ATOM 743 C C . ALA A 1 97 ? -8.504 -8.030 19.844 1.00 76.50 97 ALA A C 1
ATOM 745 O O . ALA A 1 97 ? -9.544 -8.012 19.185 1.00 76.50 97 ALA A O 1
ATOM 746 N N . LEU A 1 98 ? -8.426 -7.514 21.078 1.00 79.06 98 LEU A N 1
ATOM 747 C CA . LEU A 1 98 ? -9.601 -7.005 21.795 1.00 79.06 98 LEU A CA 1
ATOM 748 C C . LEU A 1 98 ? -10.226 -5.776 21.120 1.00 79.06 98 LEU A C 1
ATOM 750 O O . LEU A 1 98 ? -11.435 -5.803 20.880 1.00 79.06 98 LEU A O 1
ATOM 754 N N . PRO A 1 99 ? -9.456 -4.737 20.743 1.00 84.75 99 PRO A N 1
ATOM 755 C CA . PRO A 1 99 ? -10.045 -3.560 20.117 1.00 84.75 99 PRO A CA 1
ATOM 756 C C . PRO A 1 99 ? -10.614 -3.866 18.733 1.00 84.75 99 PRO A C 1
ATOM 758 O O . PRO A 1 99 ? -11.664 -3.346 18.386 1.00 84.75 99 PRO A O 1
ATOM 761 N N . ARG A 1 100 ? -9.995 -4.775 17.963 1.00 85.75 100 ARG A N 1
ATOM 762 C CA . ARG A 1 100 ? -10.537 -5.221 16.667 1.00 85.75 100 ARG A CA 1
ATOM 763 C C . ARG A 1 100 ? -11.838 -6.004 16.816 1.00 85.75 100 ARG A C 1
ATOM 765 O O . ARG A 1 100 ? -12.736 -5.852 15.994 1.00 85.75 100 ARG A O 1
ATOM 772 N N . ALA A 1 101 ? -11.943 -6.850 17.841 1.00 87.06 101 ALA A N 1
ATOM 773 C CA . ALA A 1 101 ? -13.177 -7.567 18.141 1.00 87.06 101 ALA A CA 1
ATOM 774 C C . ALA A 1 101 ? -14.302 -6.601 18.542 1.00 87.06 101 ALA A C 1
ATOM 776 O O . ALA A 1 101 ? -15.428 -6.752 18.072 1.00 87.06 101 ALA A O 1
ATOM 777 N N . ALA A 1 102 ? -13.981 -5.594 19.358 1.00 90.88 102 ALA A N 1
ATOM 778 C CA . ALA A 1 102 ? -14.921 -4.560 19.772 1.00 90.88 102 ALA A CA 1
ATOM 779 C C . ALA A 1 102 ? -15.351 -3.679 18.589 1.00 90.88 102 ALA A C 1
ATOM 781 O O . ALA A 1 102 ? -16.545 -3.533 18.355 1.00 90.88 102 ALA A O 1
ATOM 782 N N . ALA A 1 103 ? -14.398 -3.211 17.777 1.00 93.12 103 ALA A N 1
ATOM 783 C CA . ALA A 1 103 ? -14.659 -2.442 16.562 1.00 93.12 103 ALA A CA 1
ATOM 784 C C . ALA A 1 103 ? -15.516 -3.220 15.557 1.00 93.12 103 ALA A C 1
ATOM 786 O O . ALA A 1 103 ? -16.423 -2.661 14.959 1.00 93.12 103 ALA A O 1
ATOM 787 N N . LYS A 1 104 ? -15.284 -4.529 15.386 1.00 94.00 104 LYS A N 1
ATOM 788 C CA . LYS A 1 104 ? -16.116 -5.377 14.518 1.00 94.00 104 LYS A CA 1
ATOM 789 C C . LYS A 1 104 ? -17.570 -5.454 14.995 1.00 94.00 104 LYS A C 1
ATOM 791 O O . LYS A 1 104 ? -18.460 -5.602 14.167 1.00 94.00 104 LYS A O 1
ATOM 796 N N . ASN A 1 105 ? -17.798 -5.416 16.304 1.00 94.56 105 ASN A N 1
ATOM 797 C CA . ASN A 1 105 ? -19.126 -5.523 16.903 1.00 94.56 105 ASN A CA 1
ATOM 798 C C . ASN A 1 105 ? -19.641 -4.161 17.396 1.00 94.56 105 ASN A C 1
ATOM 800 O O . ASN A 1 105 ? -20.251 -4.081 18.467 1.00 94.56 105 ASN A O 1
ATOM 804 N N . TYR A 1 106 ? -19.386 -3.097 16.624 1.00 94.25 106 TYR A N 1
ATOM 805 C CA . TYR A 1 106 ? -19.784 -1.728 16.968 1.00 94.25 106 TYR A CA 1
ATOM 806 C C . TYR A 1 106 ? -21.297 -1.571 17.163 1.00 94.25 106 TYR A C 1
ATOM 808 O O . TYR A 1 106 ? -21.735 -0.671 17.875 1.00 94.25 106 TYR A O 1
ATOM 816 N N . ASP A 1 107 ? -22.106 -2.473 16.600 1.00 91.00 107 ASP A N 1
ATOM 817 C CA . ASP A 1 107 ? -23.554 -2.514 16.817 1.00 91.00 107 ASP A CA 1
ATOM 818 C C . ASP A 1 107 ? -23.910 -2.568 18.309 1.00 91.00 107 ASP A C 1
ATOM 820 O O . ASP A 1 107 ? -24.892 -1.957 18.725 1.00 91.00 107 ASP A O 1
ATOM 824 N N . ARG A 1 108 ? -23.086 -3.242 19.127 1.00 90.12 108 ARG A N 1
ATOM 825 C CA . ARG A 1 108 ? -23.310 -3.425 20.571 1.00 90.12 108 ARG A CA 1
ATOM 826 C C . ARG A 1 108 ? -22.192 -2.866 21.454 1.00 90.12 108 ARG A C 1
ATOM 828 O O . ARG A 1 108 ? -22.420 -2.634 22.640 1.00 90.12 108 ARG A O 1
ATOM 835 N N . VAL A 1 109 ? -20.980 -2.710 20.928 1.00 93.25 109 VAL A N 1
ATOM 836 C CA . VAL A 1 109 ? -19.782 -2.418 21.724 1.00 93.25 109 VAL A CA 1
ATOM 837 C C . VAL A 1 109 ? -19.160 -1.094 21.296 1.00 93.25 109 VAL A C 1
ATOM 839 O O . VAL A 1 109 ? -18.855 -0.900 20.127 1.00 93.25 109 VAL A O 1
ATOM 842 N N . SER A 1 110 ? -18.898 -0.208 22.254 1.00 95.00 110 SER A N 1
ATOM 843 C CA . SER A 1 110 ? -18.082 0.992 22.031 1.00 95.00 110 SER A CA 1
ATOM 844 C C . SER A 1 110 ? -16.614 0.693 22.340 1.00 95.00 110 SER A C 1
ATOM 846 O O . SER A 1 110 ? -16.308 0.093 23.373 1.00 95.00 110 SER A O 1
ATOM 848 N N . VAL A 1 111 ? -15.698 1.113 21.464 1.00 95.25 111 VAL A N 1
ATOM 849 C CA . VAL A 1 111 ? -14.252 0.887 21.610 1.00 95.25 111 VAL A CA 1
ATOM 850 C C . VAL A 1 111 ? -13.496 2.210 21.623 1.00 95.25 111 VAL A C 1
ATOM 852 O O . VAL A 1 111 ? -13.405 2.883 20.614 1.00 95.25 111 VAL A O 1
ATOM 855 N N . LEU A 1 112 ? -12.913 2.584 22.758 1.00 95.06 112 LEU A N 1
ATOM 856 C CA . LEU A 1 112 ? -12.165 3.839 22.874 1.00 95.06 112 LEU A CA 1
ATOM 857 C C . LEU A 1 112 ? -10.664 3.551 22.785 1.00 95.06 112 LEU A C 1
ATOM 859 O O . LEU A 1 112 ? -10.122 2.840 23.634 1.00 95.06 112 LEU A O 1
ATOM 863 N N . CYS A 1 113 ? -10.008 4.083 21.751 1.00 91.50 113 CYS A N 1
ATOM 864 C CA . CYS A 1 113 ? -8.563 3.924 21.528 1.00 91.50 113 CYS A CA 1
ATOM 865 C C . CYS A 1 113 ? -7.771 5.226 21.731 1.00 91.50 113 CYS A C 1
ATOM 867 O O . CYS A 1 113 ? -6.556 5.159 21.929 1.00 91.50 113 CYS A O 1
ATOM 869 N N . ASP A 1 114 ? -8.440 6.383 21.723 1.00 92.25 114 ASP A N 1
ATOM 870 C CA . ASP A 1 114 ? -7.837 7.698 21.933 1.00 92.25 114 ASP A CA 1
ATOM 871 C C . ASP A 1 114 ? -8.409 8.357 23.207 1.00 92.25 114 ASP A C 1
ATOM 873 O O . ASP A 1 114 ? -9.628 8.469 23.361 1.00 92.25 114 ASP A O 1
ATOM 877 N N . PRO A 1 115 ? -7.557 8.803 24.151 1.00 93.69 115 PRO A N 1
ATOM 878 C CA . PRO A 1 115 ? -8.007 9.524 25.339 1.00 93.69 115 PRO A CA 1
ATOM 879 C C . PRO A 1 115 ? -8.826 10.793 25.086 1.00 93.69 115 PRO A C 1
ATOM 881 O O . PRO A 1 115 ? -9.570 11.220 25.970 1.00 93.69 115 PRO A O 1
ATOM 884 N N . SER A 1 116 ? -8.684 11.422 23.920 1.00 95.00 116 SER A N 1
ATOM 885 C CA . SER A 1 116 ? -9.444 12.624 23.567 1.00 95.00 116 SER A CA 1
ATOM 886 C C . SER A 1 116 ? -10.947 12.361 23.416 1.00 95.00 116 SER A C 1
ATOM 888 O O . SER A 1 116 ? -11.744 13.268 23.659 1.00 95.00 116 SER A O 1
ATOM 890 N N . ASP A 1 117 ? -11.353 11.119 23.138 1.00 95.69 117 ASP A N 1
ATOM 891 C CA . ASP A 1 117 ? -12.762 10.741 23.003 1.00 95.69 117 ASP A CA 1
ATOM 892 C C . ASP A 1 117 ? -13.477 10.525 24.340 1.00 95.69 117 ASP A C 1
ATOM 894 O O . ASP A 1 117 ? -14.708 10.531 24.386 1.00 95.69 117 ASP A O 1
ATOM 898 N N . TYR A 1 118 ? -12.742 10.363 25.448 1.00 95.56 118 TYR A N 1
ATOM 899 C CA . TYR A 1 118 ? -13.331 10.010 26.747 1.00 95.56 118 TYR A CA 1
ATOM 900 C C . TYR A 1 118 ? -14.392 11.012 27.204 1.00 95.56 118 TYR A C 1
ATOM 902 O O . TYR A 1 118 ? -15.411 10.622 27.769 1.00 95.56 118 TYR A O 1
ATOM 910 N N . HIS A 1 119 ? -14.167 12.30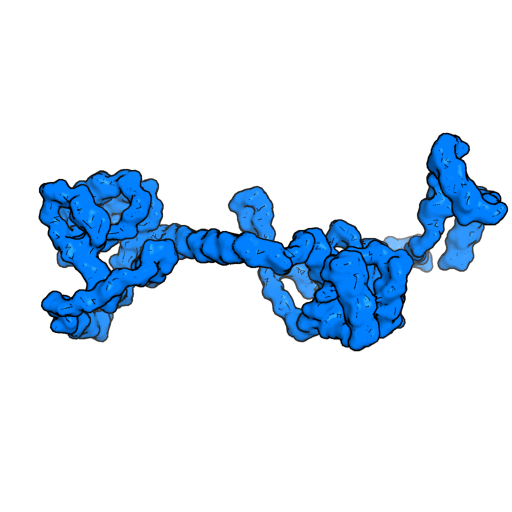4 26.961 1.00 94.75 119 HIS A N 1
ATOM 911 C CA . HIS A 1 119 ? -15.101 13.341 27.384 1.00 94.75 119 HIS A CA 1
ATOM 912 C C . HIS A 1 119 ? -16.429 13.268 26.620 1.00 94.75 119 HIS A C 1
ATOM 914 O O . HIS A 1 119 ? -17.486 13.239 27.245 1.00 94.75 119 HIS A O 1
ATOM 920 N N . ALA A 1 120 ? -16.370 13.202 25.286 1.00 94.62 120 ALA A N 1
ATOM 921 C CA . ALA A 1 120 ? -17.557 13.106 24.440 1.00 94.62 120 ALA A CA 1
ATOM 922 C C . ALA A 1 120 ? -18.326 11.805 24.714 1.00 94.62 120 ALA A C 1
ATOM 924 O O . ALA A 1 120 ? -19.539 11.834 24.902 1.00 94.62 120 ALA A O 1
ATOM 925 N N . PHE A 1 121 ? -17.607 10.688 24.856 1.00 95.88 121 PHE A N 1
ATOM 926 C CA . PHE A 1 121 ? -18.202 9.398 25.195 1.00 95.88 121 PHE A CA 1
ATOM 927 C C . PHE A 1 121 ? -18.984 9.440 26.514 1.00 95.88 121 PHE A C 1
ATOM 929 O O . PHE A 1 121 ? -20.088 8.913 26.597 1.00 95.88 121 PHE A O 1
ATOM 936 N N . LEU A 1 122 ? -18.434 10.068 27.558 1.00 94.81 122 LEU A N 1
ATOM 937 C CA . LEU A 1 122 ? -19.123 10.171 28.846 1.00 94.81 122 LEU A CA 1
ATOM 938 C C . LEU A 1 122 ? -20.373 11.055 28.782 1.00 94.81 122 LEU A C 1
ATOM 940 O O . LEU A 1 122 ? -21.348 10.753 29.461 1.00 94.81 122 LEU A O 1
ATOM 944 N N . GLN A 1 123 ? -20.368 12.112 27.963 1.00 93.44 123 GLN A N 1
ATOM 945 C CA . GLN A 1 123 ? -21.561 12.938 27.748 1.00 93.44 123 GLN A CA 1
ATOM 946 C C . GLN A 1 123 ? -22.689 12.151 27.079 1.00 93.44 123 GLN A C 1
ATOM 948 O O . GLN A 1 123 ? -23.848 12.315 27.449 1.00 93.44 123 GLN A O 1
ATOM 953 N N . GLU A 1 124 ? -22.354 11.301 26.109 1.00 94.19 124 GLU A N 1
ATOM 954 C CA . GLU A 1 124 ? -23.313 10.393 25.476 1.00 94.19 124 GLU A CA 1
ATOM 955 C C . GLU A 1 124 ? -23.780 9.315 26.464 1.00 94.19 124 GLU A C 1
ATOM 957 O O . GLU A 1 124 ? -24.967 9.018 26.550 1.00 94.19 124 GLU A O 1
ATOM 962 N N . LEU A 1 125 ? -22.871 8.775 27.283 1.00 92.06 125 LEU A N 1
ATOM 963 C CA . LEU A 1 125 ? -23.202 7.765 28.289 1.00 92.06 125 LEU A CA 1
ATOM 964 C C . LEU A 1 125 ? -24.158 8.299 29.364 1.00 92.06 125 LEU A C 1
ATOM 966 O O . LEU A 1 125 ? -25.044 7.574 29.813 1.00 92.06 125 LEU A O 1
ATOM 970 N N . ASP A 1 126 ? -23.992 9.560 29.771 1.00 89.06 126 ASP A N 1
ATOM 971 C CA . ASP A 1 126 ? -24.890 10.237 30.714 1.00 89.06 126 ASP A CA 1
ATOM 972 C C . ASP A 1 126 ? -26.321 10.393 30.144 1.00 89.06 126 ASP A C 1
ATOM 974 O O . ASP A 1 126 ? -27.263 10.573 30.914 1.00 89.06 126 ASP A O 1
ATOM 978 N N . GLN A 1 127 ? -26.507 10.296 28.820 1.00 86.94 127 GLN A N 1
ATOM 979 C CA . GLN A 1 127 ? -27.818 10.302 28.148 1.00 86.94 127 GLN A CA 1
ATOM 980 C C . GLN A 1 127 ? -28.437 8.896 28.018 1.00 86.94 127 GLN A C 1
ATOM 982 O O . GLN A 1 127 ? -29.433 8.728 27.322 1.00 86.94 127 GLN A O 1
ATOM 987 N N . GLU A 1 128 ? -27.860 7.896 28.693 1.00 79.00 128 GLU A N 1
ATOM 988 C CA . GLU A 1 128 ? -28.252 6.474 28.718 1.00 79.00 128 GLU A CA 1
ATOM 989 C C . GLU A 1 128 ? -28.095 5.702 27.393 1.00 79.00 128 GLU A C 1
ATOM 991 O O . GLU A 1 128 ? -28.159 4.470 27.399 1.00 79.00 128 GLU A O 1
ATOM 996 N N . GLU A 1 129 ? -27.800 6.372 26.276 1.00 82.50 129 GLU A N 1
ATOM 997 C CA . GLU A 1 129 ? -27.572 5.736 24.978 1.00 82.50 129 GLU A CA 1
ATOM 998 C C . GLU A 1 129 ? -26.379 6.358 24.239 1.00 82.50 129 GLU A C 1
ATOM 1000 O O . GLU A 1 129 ? -26.343 7.554 23.962 1.00 82.50 129 GLU A O 1
ATOM 1005 N N . ILE A 1 130 ? -25.411 5.520 23.853 1.00 92.25 130 ILE A N 1
ATOM 1006 C CA . ILE A 1 130 ? -24.353 5.915 22.915 1.00 92.25 130 ILE A CA 1
ATOM 1007 C C . ILE A 1 130 ? -24.925 5.807 21.500 1.00 92.25 130 ILE A C 1
ATOM 1009 O O . ILE A 1 130 ? -25.308 4.699 21.130 1.00 92.25 130 ILE A O 1
ATOM 1013 N N . PRO A 1 131 ? -24.958 6.864 20.675 1.00 94.06 131 PRO A N 1
ATOM 1014 C CA . PRO A 1 131 ? -25.485 6.776 19.315 1.00 94.06 131 PRO A CA 1
ATOM 1015 C C . PRO A 1 131 ? -24.730 5.757 18.452 1.00 94.06 131 PRO A C 1
ATOM 1017 O O . PRO A 1 131 ? -23.514 5.596 18.572 1.00 94.06 131 PRO A O 1
ATOM 1020 N N . GLU A 1 132 ? -25.428 5.097 17.521 1.00 93.94 132 GLU A N 1
ATOM 1021 C CA . GLU A 1 132 ? -24.791 4.165 16.574 1.00 93.94 132 GLU A CA 1
ATOM 1022 C C . GLU A 1 132 ? -23.674 4.848 15.772 1.00 93.94 132 GLU A C 1
ATOM 1024 O O . GLU A 1 132 ? -22.593 4.284 15.624 1.00 93.94 132 GLU A O 1
ATOM 1029 N N . LEU A 1 133 ? -23.901 6.091 15.332 1.00 94.81 133 LEU A N 1
ATOM 1030 C CA . LEU A 1 133 ? -22.896 6.894 14.630 1.00 94.81 133 LEU A CA 1
ATOM 1031 C C . LEU A 1 133 ? -21.619 7.080 15.458 1.00 94.81 133 LEU A C 1
ATOM 1033 O O . LEU A 1 133 ? -20.521 6.969 14.916 1.00 94.81 133 LEU A O 1
ATOM 1037 N N . SER A 1 134 ? -21.744 7.308 16.766 1.00 96.19 134 SER A N 1
ATOM 1038 C CA . SER A 1 134 ? -20.593 7.435 17.662 1.00 96.19 134 SER A CA 1
ATOM 1039 C C . SER A 1 134 ? -19.859 6.100 17.788 1.00 96.19 134 SER A C 1
ATOM 1041 O O . SER A 1 134 ? -18.639 6.054 17.656 1.00 96.19 134 SER A O 1
ATOM 1043 N N . ARG A 1 135 ? -20.582 4.975 17.914 1.00 95.81 135 ARG A N 1
ATOM 1044 C CA . ARG A 1 135 ? -19.959 3.636 17.926 1.00 95.81 135 ARG A CA 1
ATOM 1045 C C . ARG A 1 135 ? -19.241 3.308 16.614 1.00 95.81 135 ARG A C 1
ATOM 1047 O O . ARG A 1 135 ? -18.137 2.770 16.656 1.00 95.81 135 ARG A O 1
ATOM 1054 N N . GLN A 1 136 ? -19.823 3.664 15.468 1.00 96.19 136 GLN A N 1
ATOM 1055 C CA . GLN A 1 136 ? -19.193 3.519 14.151 1.00 96.19 136 GLN A CA 1
ATOM 1056 C C . GLN A 1 136 ? -17.925 4.375 14.035 1.00 96.19 136 GLN A C 1
ATOM 1058 O O . GLN A 1 136 ? -16.900 3.878 13.567 1.00 96.19 136 GLN A O 1
ATOM 1063 N N . LYS A 1 137 ? -17.966 5.631 14.507 1.00 97.12 137 LYS A N 1
ATOM 1064 C CA . LYS A 1 137 ? -16.798 6.524 14.560 1.00 97.12 137 LYS A CA 1
ATOM 1065 C C . LYS A 1 137 ? -15.663 5.891 15.368 1.00 97.12 137 LYS A C 1
ATOM 1067 O O . LYS A 1 137 ? -14.562 5.720 14.853 1.00 97.12 137 LYS A O 1
ATOM 1072 N N . TYR A 1 138 ? -15.960 5.466 16.593 1.00 97.19 138 TYR A N 1
ATOM 1073 C CA . TYR A 1 138 ? -14.994 4.828 17.485 1.00 97.19 138 TYR A CA 1
ATOM 1074 C C . TYR A 1 138 ? -14.413 3.530 16.898 1.00 97.19 138 TYR A C 1
ATOM 1076 O O . TYR A 1 138 ? -13.227 3.233 17.049 1.00 97.19 138 TYR A O 1
ATOM 1084 N N . ALA A 1 139 ? -15.229 2.756 16.179 1.00 95.75 139 ALA A N 1
ATOM 1085 C CA . ALA A 1 139 ? -14.773 1.559 15.482 1.00 95.75 139 ALA A CA 1
ATOM 1086 C C . ALA A 1 139 ? -13.823 1.872 14.316 1.00 95.75 139 ALA A C 1
ATOM 1088 O O . ALA A 1 139 ? -12.825 1.166 14.150 1.00 95.75 139 ALA A O 1
ATOM 1089 N N . LEU A 1 140 ? -14.104 2.920 13.534 1.00 94.12 140 LEU A N 1
ATOM 1090 C CA . LEU A 1 140 ? -13.212 3.392 12.475 1.00 94.12 140 LEU A CA 1
ATOM 1091 C C . LEU A 1 140 ? -11.860 3.821 13.054 1.00 94.12 140 LEU A C 1
ATOM 1093 O O . LEU A 1 140 ? -10.833 3.298 12.626 1.00 94.12 140 LEU A O 1
ATOM 1097 N N . GLU A 1 141 ? -11.866 4.676 14.079 1.00 94.06 141 GLU A N 1
ATOM 1098 C CA . GLU A 1 141 ? -10.650 5.142 14.761 1.00 94.06 141 GLU A CA 1
ATOM 1099 C C . GLU A 1 141 ? -9.827 3.965 15.304 1.00 94.06 141 GLU A C 1
ATOM 1101 O O . GLU A 1 141 ? -8.604 3.928 15.160 1.00 94.06 141 GLU A O 1
ATOM 1106 N N . ALA A 1 142 ? -10.483 2.943 15.866 1.00 91.62 142 ALA A N 1
ATOM 1107 C CA . ALA A 1 142 ? -9.811 1.725 16.304 1.00 91.62 142 ALA A CA 1
ATOM 1108 C C . ALA A 1 142 ? -9.165 0.959 15.134 1.00 91.62 142 ALA A C 1
ATOM 1110 O O . ALA A 1 142 ? -8.008 0.539 15.237 1.00 91.62 142 ALA A O 1
ATOM 1111 N N . PHE A 1 143 ? -9.866 0.766 14.012 1.00 90.50 143 PHE A N 1
ATOM 1112 C CA . PHE A 1 143 ? -9.284 0.098 12.844 1.00 90.50 143 PHE A CA 1
ATOM 1113 C C . PHE A 1 143 ? -8.099 0.875 12.263 1.00 90.50 143 PHE A C 1
ATOM 1115 O O . PHE A 1 143 ? -7.072 0.259 11.968 1.00 90.50 143 PHE A O 1
ATOM 1122 N N . GLU A 1 144 ? -8.203 2.198 12.157 1.00 88.50 144 GLU A N 1
ATOM 1123 C CA . GLU A 1 144 ? -7.129 3.072 11.678 1.00 88.50 144 GLU A CA 1
ATOM 1124 C C . GLU A 1 144 ? -5.911 3.035 12.604 1.00 88.50 144 GLU A C 1
ATOM 1126 O O . GLU A 1 144 ? -4.787 2.819 12.140 1.00 88.50 144 GLU A O 1
ATOM 1131 N N . HIS A 1 145 ? -6.124 3.140 13.920 1.00 86.06 145 HIS A N 1
ATOM 1132 C CA . HIS A 1 145 ? -5.059 3.063 14.919 1.00 86.06 145 HIS A CA 1
ATOM 1133 C C . HIS A 1 145 ? -4.248 1.768 14.773 1.00 86.06 145 HIS A C 1
ATOM 1135 O O . HIS A 1 145 ? -3.013 1.781 14.750 1.00 86.06 145 HIS A O 1
ATOM 1141 N N . PHE A 1 146 ? -4.932 0.629 14.622 1.00 82.38 146 PHE A N 1
ATOM 1142 C CA . PHE A 1 146 ? -4.255 -0.658 14.495 1.00 82.38 146 PHE A CA 1
ATOM 1143 C C . PHE A 1 146 ? -3.688 -0.923 13.098 1.00 82.38 146 PHE A C 1
ATOM 1145 O O . PHE A 1 146 ? -2.665 -1.602 13.000 1.00 82.38 146 PHE A O 1
ATOM 1152 N N . ALA A 1 147 ? -4.263 -0.362 12.033 1.00 80.19 147 ALA A N 1
ATOM 1153 C CA . ALA A 1 147 ? -3.633 -0.358 10.713 1.00 80.19 147 ALA A CA 1
ATOM 1154 C C . ALA A 1 147 ? -2.286 0.386 10.753 1.00 80.19 147 ALA A C 1
ATOM 1156 O O . ALA A 1 147 ? -1.272 -0.153 10.302 1.00 80.19 147 ALA A O 1
ATOM 1157 N N . GLY A 1 148 ? -2.249 1.561 11.393 1.00 78.31 148 GLY A N 1
ATOM 1158 C CA . GLY A 1 148 ? -1.020 2.316 11.641 1.00 78.31 148 GLY A CA 1
ATOM 1159 C C . GLY A 1 148 ? 0.001 1.529 12.467 1.00 78.31 148 GLY A C 1
ATOM 1160 O O . GLY A 1 148 ? 1.172 1.457 12.095 1.00 78.31 148 GLY A O 1
ATOM 1161 N N . TYR A 1 149 ? -0.441 0.855 13.535 1.00 72.31 149 TYR A N 1
ATOM 1162 C CA . TYR A 1 149 ? 0.416 -0.019 14.347 1.00 72.31 149 TYR A CA 1
ATOM 1163 C C . TYR A 1 149 ? 1.070 -1.143 13.524 1.00 72.31 149 TYR A C 1
ATOM 1165 O O . TYR A 1 149 ? 2.278 -1.367 13.629 1.00 72.31 149 TYR A O 1
ATOM 1173 N N . TYR A 1 150 ? 0.309 -1.834 12.667 1.00 72.12 150 TYR A N 1
ATOM 1174 C CA . TYR A 1 150 ? 0.866 -2.870 11.790 1.00 72.12 150 TYR A CA 1
ATOM 1175 C C . TYR A 1 150 ? 1.817 -2.296 10.738 1.00 72.12 150 TYR A C 1
ATOM 1177 O O . TYR A 1 150 ? 2.849 -2.917 10.474 1.00 72.12 150 TYR A O 1
ATOM 1185 N N . SER A 1 151 ? 1.517 -1.119 10.176 1.00 72.75 151 SER A N 1
ATOM 1186 C CA . SER A 1 151 ? 2.440 -0.432 9.267 1.00 72.75 151 SER A CA 1
ATOM 1187 C C . SER A 1 151 ? 3.759 -0.121 9.965 1.00 72.75 151 SER A C 1
ATOM 1189 O O . SER A 1 151 ? 4.811 -0.457 9.437 1.00 72.75 151 SER A O 1
ATOM 1191 N N . ALA A 1 152 ? 3.723 0.409 11.190 1.00 67.38 152 ALA A N 1
ATOM 1192 C CA . ALA A 1 152 ? 4.925 0.708 11.965 1.00 67.38 152 ALA A CA 1
ATOM 1193 C C . ALA A 1 152 ? 5.762 -0.549 12.267 1.00 67.38 152 ALA A C 1
ATOM 1195 O O . ALA A 1 152 ? 6.987 -0.510 12.166 1.00 67.38 152 ALA A O 1
ATOM 1196 N N . ILE A 1 153 ? 5.126 -1.687 12.582 1.00 63.09 153 ILE A N 1
ATOM 1197 C CA . ILE A 1 153 ? 5.830 -2.974 12.731 1.00 63.09 153 ILE A CA 1
ATOM 1198 C C . ILE A 1 153 ? 6.459 -3.410 11.406 1.00 63.09 153 ILE A C 1
ATOM 1200 O O . ILE A 1 153 ? 7.607 -3.866 11.389 1.00 63.09 153 ILE A O 1
ATOM 1204 N N . ALA A 1 154 ? 5.715 -3.304 10.303 1.00 66.31 154 ALA A N 1
ATOM 1205 C CA . ALA A 1 154 ? 6.210 -3.658 8.981 1.00 66.31 154 ALA A CA 1
ATOM 1206 C C . ALA A 1 154 ? 7.394 -2.767 8.586 1.00 66.31 154 ALA A C 1
ATOM 1208 O O . ALA A 1 154 ? 8.393 -3.280 8.091 1.00 66.31 154 ALA A O 1
ATOM 1209 N N . ASP A 1 155 ? 7.330 -1.468 8.868 1.00 67.19 155 ASP A N 1
ATOM 1210 C CA . ASP A 1 155 ? 8.390 -0.503 8.593 1.00 67.19 155 ASP A CA 1
ATOM 1211 C C . ASP A 1 155 ? 9.617 -0.740 9.471 1.00 67.19 155 ASP A C 1
ATOM 1213 O O . ASP A 1 155 ? 10.714 -0.867 8.932 1.00 67.19 155 ASP A O 1
ATOM 1217 N N . PHE A 1 156 ? 9.451 -0.940 10.782 1.00 59.75 156 PHE A N 1
ATOM 1218 C CA . PHE A 1 156 ? 10.543 -1.350 11.673 1.00 59.75 156 PHE A CA 1
ATOM 1219 C C . PHE A 1 156 ? 11.206 -2.645 11.189 1.00 59.75 156 PHE A C 1
ATOM 1221 O O . PHE A 1 156 ? 12.431 -2.759 11.148 1.00 59.75 156 PHE A O 1
ATOM 1228 N N . SER A 1 157 ? 10.407 -3.624 10.761 1.00 58.22 157 SER A N 1
ATOM 1229 C CA . SER A 1 157 ? 10.926 -4.864 10.183 1.00 58.22 157 SER A CA 1
ATOM 1230 C C . SER A 1 157 ? 11.709 -4.571 8.898 1.00 58.22 157 SER A C 1
ATOM 1232 O O . SER A 1 157 ? 12.862 -4.975 8.779 1.00 58.22 157 SER A O 1
ATOM 1234 N N . ARG A 1 158 ? 11.146 -3.792 7.965 1.00 61.97 158 ARG A N 1
ATOM 1235 C CA . ARG A 1 158 ? 11.806 -3.373 6.714 1.00 61.97 158 ARG A CA 1
ATOM 1236 C C . ARG A 1 158 ? 13.116 -2.619 6.965 1.00 61.97 158 ARG A C 1
ATOM 1238 O O . ARG A 1 158 ? 14.059 -2.792 6.196 1.00 61.97 158 ARG A O 1
ATOM 1245 N N . GLU A 1 159 ? 13.196 -1.791 8.005 1.00 57.41 159 GLU A N 1
ATOM 1246 C CA . GLU A 1 159 ? 14.417 -1.067 8.369 1.00 57.41 159 GLU A CA 1
ATOM 1247 C C . GLU A 1 159 ? 15.503 -1.984 8.934 1.00 57.41 159 GLU A C 1
ATOM 1249 O O . GLU A 1 159 ? 16.674 -1.826 8.590 1.00 57.41 159 GLU A O 1
ATOM 1254 N N . ASN A 1 160 ? 15.134 -2.985 9.732 1.00 53.25 160 ASN A N 1
ATOM 1255 C CA . ASN A 1 160 ? 16.086 -3.969 10.250 1.00 53.25 160 ASN A CA 1
ATOM 1256 C C . ASN A 1 160 ? 16.592 -4.938 9.165 1.00 53.25 160 ASN A C 1
ATOM 1258 O O . ASN A 1 160 ? 17.696 -5.465 9.278 1.00 53.25 160 ASN A O 1
ATOM 1262 N N . TYR A 1 161 ? 15.847 -5.103 8.067 1.00 54.06 161 TYR A N 1
ATOM 1263 C CA . TYR A 1 161 ? 16.270 -5.843 6.870 1.00 54.06 161 TYR A CA 1
ATOM 1264 C C . TYR A 1 161 ? 16.899 -4.946 5.779 1.00 54.06 161 TYR A C 1
ATOM 1266 O O . TYR A 1 161 ? 16.952 -5.331 4.609 1.00 54.06 161 TYR A O 1
ATOM 1274 N N . ARG A 1 162 ? 17.426 -3.763 6.145 1.00 49.56 162 ARG A N 1
ATOM 1275 C CA . ARG A 1 162 ? 18.038 -2.760 5.237 1.00 49.56 162 ARG A CA 1
ATOM 1276 C C . ARG A 1 162 ? 19.080 -3.298 4.251 1.00 49.56 162 ARG A C 1
ATOM 1278 O O . ARG A 1 162 ? 19.261 -2.686 3.202 1.00 49.56 162 ARG A O 1
ATOM 1285 N N . GLN A 1 163 ? 19.735 -4.422 4.548 1.00 50.31 163 GLN A N 1
ATOM 1286 C CA . GLN A 1 163 ? 20.715 -5.056 3.655 1.00 50.31 163 GLN A CA 1
ATOM 1287 C C . GLN A 1 163 ? 20.134 -5.520 2.303 1.00 50.31 163 GLN A C 1
ATOM 1289 O O . GLN A 1 163 ? 20.899 -5.842 1.401 1.00 50.31 163 GLN A O 1
ATOM 1294 N N . TYR A 1 164 ? 18.805 -5.515 2.142 1.00 49.72 164 TYR A N 1
ATOM 1295 C CA . TYR A 1 164 ? 18.111 -5.925 0.916 1.00 49.72 164 TYR A CA 1
ATOM 1296 C C . TYR A 1 164 ? 17.438 -4.772 0.150 1.00 49.72 164 TYR A C 1
ATOM 1298 O O . TYR A 1 164 ? 16.639 -5.026 -0.751 1.00 49.72 164 TYR A O 1
ATOM 1306 N N . ARG A 1 165 ? 17.701 -3.497 0.487 1.00 52.03 165 ARG A N 1
ATOM 1307 C CA . ARG A 1 165 ? 17.069 -2.374 -0.228 1.00 52.03 165 ARG A CA 1
ATOM 1308 C C . ARG A 1 165 ? 17.784 -2.020 -1.531 1.00 52.03 165 ARG A C 1
ATOM 1310 O O . ARG A 1 165 ? 18.975 -1.727 -1.557 1.00 52.03 165 ARG A O 1
ATOM 1317 N N . LEU A 1 166 ? 16.974 -1.914 -2.578 1.00 54.41 166 LEU A N 1
ATOM 1318 C CA . LEU A 1 166 ? 17.261 -1.153 -3.789 1.00 54.41 166 LEU A CA 1
ATOM 1319 C C . LEU A 1 166 ? 17.307 0.345 -3.470 1.00 54.41 166 LEU A C 1
ATOM 1321 O O . LEU A 1 166 ? 16.569 0.823 -2.602 1.00 54.41 166 LEU A O 1
ATOM 1325 N N . ILE A 1 167 ? 18.139 1.100 -4.191 1.00 61.72 167 ILE A N 1
ATOM 1326 C CA . ILE A 1 167 ? 18.070 2.566 -4.175 1.00 61.72 167 ILE A CA 1
ATOM 1327 C C . ILE A 1 167 ? 16.680 2.944 -4.716 1.00 61.72 167 ILE A C 1
ATOM 1329 O O . ILE A 1 167 ? 16.351 2.507 -5.821 1.00 61.72 167 ILE A O 1
ATOM 1333 N N . PRO A 1 168 ? 15.859 3.727 -3.981 1.00 67.81 168 PRO A N 1
ATOM 1334 C CA . PRO A 1 168 ? 14.471 4.005 -4.360 1.00 67.81 168 PRO A CA 1
ATOM 1335 C C . PRO A 1 168 ? 14.308 4.482 -5.805 1.00 67.81 168 PRO A C 1
ATOM 1337 O O . PRO A 1 168 ? 13.374 4.071 -6.480 1.00 67.81 168 PRO A O 1
ATOM 1340 N N . LEU A 1 169 ? 15.255 5.281 -6.303 1.00 78.00 169 LEU A N 1
ATOM 1341 C CA . LEU A 1 169 ? 15.226 5.793 -7.669 1.00 78.00 169 LEU A CA 1
ATOM 1342 C C . LEU A 1 169 ? 15.402 4.695 -8.730 1.00 78.00 169 LEU A C 1
ATOM 1344 O O . LEU A 1 169 ? 14.632 4.654 -9.679 1.00 78.00 169 LEU A O 1
ATOM 1348 N N . SER A 1 170 ? 16.350 3.770 -8.547 1.00 82.12 170 SER A N 1
ATOM 1349 C CA . SER A 1 170 ? 16.596 2.684 -9.508 1.00 82.12 170 SER A CA 1
ATOM 1350 C C . SER A 1 170 ? 15.427 1.703 -9.592 1.00 82.12 170 SER A C 1
ATOM 1352 O O . SER A 1 170 ? 15.185 1.123 -10.645 1.00 82.12 170 SER A O 1
ATOM 1354 N N . LEU A 1 171 ? 14.694 1.516 -8.488 1.00 84.38 171 LEU A N 1
ATOM 1355 C CA . LEU A 1 171 ? 13.466 0.725 -8.502 1.00 84.38 171 LEU A CA 1
ATOM 1356 C C . LEU A 1 171 ? 12.352 1.444 -9.274 1.00 84.38 171 LEU A C 1
ATOM 1358 O O . LEU A 1 171 ? 11.674 0.801 -10.065 1.00 84.38 171 LEU A O 1
ATOM 1362 N N . LEU A 1 172 ? 12.184 2.755 -9.082 1.00 86.44 172 LEU A N 1
ATOM 1363 C CA . LEU A 1 172 ? 11.215 3.540 -9.853 1.00 86.44 172 LEU A CA 1
ATOM 1364 C C . LEU A 1 172 ? 11.544 3.510 -11.352 1.00 86.44 172 LEU A C 1
ATOM 1366 O O . LEU A 1 172 ? 10.671 3.185 -12.147 1.00 86.44 172 LEU A O 1
ATOM 1370 N N . ASP A 1 173 ? 12.808 3.739 -11.727 1.00 88.00 173 ASP A N 1
ATOM 1371 C CA . ASP A 1 173 ? 13.268 3.621 -13.119 1.00 88.00 173 ASP A CA 1
ATOM 1372 C C . ASP A 1 173 ? 12.947 2.235 -13.704 1.00 88.00 173 ASP A C 1
ATOM 1374 O O . ASP A 1 173 ? 12.436 2.135 -14.816 1.00 88.00 173 ASP A O 1
ATOM 1378 N N . ALA A 1 174 ? 13.200 1.159 -12.950 1.00 91.75 174 ALA A N 1
ATOM 1379 C CA . ALA A 1 174 ? 12.917 -0.202 -13.397 1.00 91.75 174 ALA A CA 1
ATOM 1380 C C . ALA A 1 174 ? 11.412 -0.481 -13.565 1.00 91.75 174 ALA A C 1
ATOM 1382 O O . ALA A 1 174 ? 11.024 -1.152 -14.520 1.00 91.75 174 ALA A O 1
ATOM 1383 N N . LEU A 1 175 ? 10.564 0.011 -12.657 1.00 91.62 175 LEU A N 1
ATOM 1384 C CA . LEU A 1 175 ? 9.113 -0.198 -12.715 1.00 91.62 175 LEU A CA 1
ATOM 1385 C C . LEU A 1 175 ? 8.464 0.560 -13.880 1.00 91.62 175 LEU A C 1
ATOM 1387 O O . LEU A 1 175 ? 7.596 -0.001 -14.551 1.00 91.62 175 LEU A O 1
ATOM 1391 N N . GLU A 1 176 ? 8.899 1.792 -14.148 1.00 91.38 176 GLU A N 1
ATOM 1392 C CA . GLU A 1 176 ? 8.428 2.571 -15.300 1.00 91.38 176 GLU A CA 1
ATOM 1393 C C . GLU A 1 176 ? 8.941 1.983 -16.622 1.00 91.38 176 GLU A C 1
ATOM 1395 O O . GLU A 1 176 ? 8.170 1.786 -17.564 1.00 91.38 176 GLU A O 1
ATOM 1400 N N . ALA A 1 177 ? 10.226 1.611 -16.680 1.00 93.50 177 ALA A N 1
ATOM 1401 C CA . ALA A 1 177 ? 10.805 0.965 -17.856 1.00 93.50 177 ALA A CA 1
ATOM 1402 C C . ALA A 1 177 ? 10.091 -0.341 -18.201 1.00 93.50 177 ALA A C 1
ATOM 1404 O O . ALA A 1 177 ? 9.802 -0.599 -19.369 1.00 93.50 177 ALA A O 1
ATOM 1405 N N . TRP A 1 178 ? 9.785 -1.151 -17.184 1.00 95.44 178 TRP A N 1
ATOM 1406 C CA . TRP A 1 178 ? 9.075 -2.412 -17.343 1.00 95.44 178 TRP A CA 1
ATOM 1407 C C . TRP A 1 178 ? 7.679 -2.229 -17.941 1.00 95.44 178 TRP A C 1
ATOM 1409 O O . TRP A 1 178 ? 7.325 -2.940 -18.883 1.00 95.44 178 TRP A O 1
ATOM 1419 N N . GLN A 1 179 ? 6.898 -1.281 -17.415 1.00 92.88 179 GLN A N 1
ATOM 1420 C CA . GLN A 1 179 ? 5.561 -0.991 -17.934 1.00 92.88 179 GLN A CA 1
ATOM 1421 C C . GLN A 1 179 ? 5.628 -0.551 -19.399 1.00 92.88 179 GLN A C 1
ATOM 1423 O O . GLN A 1 179 ? 4.960 -1.154 -20.240 1.00 92.88 179 GLN A O 1
ATOM 1428 N N . LEU A 1 180 ? 6.531 0.378 -19.731 1.00 92.81 180 LEU A N 1
ATOM 1429 C CA . LEU A 1 180 ? 6.699 0.876 -21.096 1.00 92.81 180 LEU A CA 1
ATOM 1430 C C . LEU A 1 180 ? 7.015 -0.245 -22.101 1.00 92.81 180 LEU A C 1
ATOM 1432 O O . LEU A 1 180 ? 6.355 -0.368 -23.134 1.00 92.81 180 LEU A O 1
ATOM 1436 N N . VAL A 1 181 ? 8.010 -1.094 -21.813 1.00 94.25 181 VAL A N 1
ATOM 1437 C CA . VAL A 1 181 ? 8.398 -2.165 -22.751 1.00 94.25 181 VAL A CA 1
ATOM 1438 C C . VAL A 1 181 ? 7.349 -3.275 -22.832 1.00 94.25 181 VAL A C 1
ATOM 1440 O O . VAL A 1 181 ? 7.180 -3.876 -23.896 1.00 94.25 181 VAL A O 1
ATOM 1443 N N . LYS A 1 182 ? 6.614 -3.537 -21.741 1.00 92.94 182 LYS A N 1
ATOM 1444 C CA . LYS A 1 182 ? 5.491 -4.483 -21.731 1.00 92.94 182 LYS A CA 1
ATOM 1445 C C . LYS A 1 182 ? 4.364 -3.984 -22.633 1.00 92.94 182 LYS A C 1
ATOM 1447 O O . LYS A 1 182 ? 3.867 -4.752 -23.455 1.00 92.94 182 LYS A O 1
ATOM 1452 N N . GLU A 1 183 ? 4.014 -2.706 -22.543 1.00 90.31 183 GLU A N 1
ATOM 1453 C CA . GLU A 1 183 ? 3.000 -2.081 -23.395 1.00 90.31 183 GLU A CA 1
ATOM 1454 C C . GLU A 1 183 ? 3.422 -2.052 -24.865 1.00 90.31 183 GLU A C 1
ATOM 1456 O O . GLU A 1 183 ? 2.638 -2.444 -25.728 1.00 90.31 183 GLU A O 1
ATOM 1461 N N . PHE A 1 184 ? 4.680 -1.711 -25.168 1.00 90.88 184 PHE A N 1
ATOM 1462 C CA . PHE A 1 184 ? 5.212 -1.784 -26.535 1.00 90.88 184 PHE A CA 1
ATOM 1463 C C . PHE A 1 184 ? 5.109 -3.198 -27.108 1.00 90.88 184 PHE A C 1
ATOM 1465 O O . PHE A 1 184 ? 4.653 -3.386 -28.239 1.00 90.88 184 PHE A O 1
ATOM 1472 N N . LYS A 1 185 ? 5.483 -4.209 -26.316 1.00 90.38 185 LYS A N 1
ATOM 1473 C CA . LYS A 1 185 ? 5.379 -5.615 -26.715 1.00 90.38 185 LYS A CA 1
ATOM 1474 C C . LYS A 1 185 ? 3.930 -6.026 -26.972 1.00 90.38 185 LYS A C 1
ATOM 1476 O O . LYS A 1 185 ? 3.682 -6.751 -27.933 1.00 90.38 185 LYS A O 1
ATOM 1481 N N . MET A 1 186 ? 2.991 -5.583 -26.137 1.00 89.31 186 MET A N 1
ATOM 1482 C CA . MET A 1 186 ? 1.563 -5.880 -26.290 1.00 89.31 186 MET A CA 1
ATOM 1483 C C . MET A 1 186 ? 0.955 -5.189 -27.514 1.00 89.31 186 MET A C 1
ATOM 1485 O O . MET A 1 186 ? 0.212 -5.826 -28.255 1.00 89.31 186 MET A O 1
ATOM 1489 N N . ALA A 1 187 ? 1.289 -3.919 -27.749 1.00 86.94 187 ALA A N 1
ATOM 1490 C CA . ALA A 1 187 ? 0.733 -3.128 -28.842 1.00 86.94 187 ALA A CA 1
ATOM 1491 C C . ALA A 1 187 ? 1.295 -3.528 -30.215 1.00 86.94 187 ALA A C 1
ATOM 1493 O O . ALA A 1 187 ? 0.560 -3.556 -31.200 1.00 86.94 187 ALA A O 1
ATOM 1494 N N . LEU A 1 188 ? 2.595 -3.836 -30.291 1.00 85.88 188 LEU A N 1
ATOM 1495 C CA . LEU A 1 188 ? 3.303 -4.028 -31.562 1.00 85.88 188 LEU A CA 1
ATOM 1496 C C . LEU A 1 188 ? 3.723 -5.480 -31.819 1.00 85.88 188 LEU A C 1
ATOM 1498 O O . LEU A 1 188 ? 4.160 -5.809 -32.917 1.00 85.88 188 LEU A O 1
ATOM 1502 N N . GLY A 1 189 ? 3.650 -6.360 -30.818 1.00 90.12 189 GLY A N 1
ATOM 1503 C CA . GLY A 1 189 ? 4.101 -7.753 -30.926 1.00 90.12 189 GLY A CA 1
ATOM 1504 C C . GLY A 1 189 ? 5.624 -7.921 -31.027 1.00 90.12 189 GLY A C 1
ATOM 1505 O O . GLY A 1 189 ? 6.128 -9.049 -31.011 1.00 90.12 189 GLY A O 1
ATOM 1506 N N . LEU A 1 190 ? 6.387 -6.829 -31.068 1.00 91.44 190 LEU A N 1
ATOM 1507 C CA . LEU A 1 190 ? 7.841 -6.822 -31.224 1.00 91.44 190 LEU A CA 1
ATOM 1508 C C . LEU A 1 190 ? 8.560 -6.803 -29.867 1.00 91.44 190 LEU A C 1
ATOM 1510 O O . LEU A 1 190 ? 8.044 -6.221 -28.916 1.00 91.44 190 LEU A O 1
ATOM 1514 N N . PRO A 1 191 ? 9.745 -7.432 -29.741 1.00 93.50 191 PRO A N 1
ATOM 1515 C CA . PRO A 1 191 ? 10.640 -7.189 -28.609 1.00 93.50 191 PRO A CA 1
ATOM 1516 C C . PRO A 1 191 ? 10.883 -5.689 -28.413 1.00 93.50 191 PRO A C 1
ATOM 1518 O O . PRO A 1 191 ? 10.969 -4.958 -29.399 1.00 93.50 191 PRO A O 1
ATOM 1521 N N . ALA A 1 192 ? 10.991 -5.238 -27.168 1.00 93.31 192 ALA A N 1
ATOM 1522 C CA . ALA A 1 192 ? 11.152 -3.829 -26.838 1.00 93.31 192 ALA A CA 1
ATOM 1523 C C . ALA A 1 192 ? 12.199 -3.645 -25.740 1.00 93.31 192 ALA A C 1
ATOM 1525 O O . ALA A 1 192 ? 12.358 -4.505 -24.872 1.00 93.31 192 ALA A O 1
ATOM 1526 N N . ALA A 1 193 ? 12.889 -2.511 -25.783 1.00 94.44 193 ALA A N 1
ATOM 1527 C CA . ALA A 1 193 ? 13.872 -2.109 -24.791 1.00 94.44 193 ALA A CA 1
ATOM 1528 C C . ALA A 1 193 ? 13.754 -0.609 -24.522 1.00 94.44 193 ALA A C 1
ATOM 1530 O O . ALA A 1 193 ? 13.419 0.167 -25.418 1.00 94.44 193 ALA A O 1
ATOM 1531 N N . ALA A 1 194 ? 14.051 -0.199 -23.292 1.00 92.88 194 ALA A N 1
ATOM 1532 C CA . ALA A 1 194 ? 14.067 1.201 -22.908 1.00 92.88 194 ALA A CA 1
ATOM 1533 C C . ALA A 1 194 ? 15.205 1.488 -21.928 1.00 92.88 194 ALA A C 1
ATOM 1535 O O . ALA A 1 194 ? 15.561 0.647 -21.101 1.00 92.88 194 ALA A O 1
ATOM 1536 N N . SER A 1 195 ? 15.762 2.690 -22.027 1.00 91.62 195 SER A N 1
ATOM 1537 C CA . SER A 1 195 ? 16.739 3.239 -21.095 1.00 91.62 195 SER A CA 1
ATOM 1538 C C . SER A 1 195 ? 16.083 4.358 -20.304 1.00 91.62 195 SER A C 1
ATOM 1540 O O . SER A 1 195 ? 15.532 5.286 -20.891 1.00 91.62 195 SER A O 1
ATOM 1542 N N . PHE A 1 196 ? 16.173 4.295 -18.980 1.00 89.31 196 PHE A N 1
ATOM 1543 C CA . PHE A 1 196 ? 15.553 5.260 -18.077 1.00 89.31 196 PHE A CA 1
ATOM 1544 C C . PHE A 1 196 ? 16.596 6.024 -17.274 1.00 89.31 196 PHE A C 1
ATOM 1546 O O . PHE A 1 196 ? 17.659 5.500 -16.935 1.00 89.31 196 PHE A O 1
ATOM 1553 N N . LYS A 1 197 ? 16.271 7.281 -16.981 1.00 84.12 197 LYS A N 1
ATOM 1554 C CA . LYS A 1 197 ? 17.031 8.125 -16.071 1.00 84.12 197 LYS A CA 1
ATOM 1555 C C . LYS A 1 197 ? 16.074 9.090 -15.384 1.00 84.12 197 LYS A C 1
ATOM 1557 O O . LYS A 1 197 ? 15.414 9.875 -16.055 1.00 84.12 197 LYS A O 1
ATOM 1562 N N . HIS A 1 198 ? 16.050 9.074 -14.054 1.00 84.56 198 HIS A N 1
ATOM 1563 C CA . HIS A 1 198 ? 15.213 9.975 -13.253 1.00 84.56 198 HIS A CA 1
ATOM 1564 C C . HIS A 1 198 ? 13.707 9.832 -13.529 1.00 84.56 198 HIS A C 1
ATOM 1566 O O . HIS A 1 198 ? 12.989 10.824 -13.611 1.00 84.56 198 HIS A O 1
ATOM 1572 N N . VAL A 1 199 ? 13.228 8.590 -13.615 1.00 80.75 199 VAL A N 1
ATOM 1573 C CA . VAL A 1 199 ? 11.814 8.228 -13.802 1.00 80.75 199 VAL A CA 1
ATOM 1574 C C . VAL A 1 199 ? 11.277 8.754 -15.135 1.00 80.75 199 VAL A C 1
ATOM 1576 O O . VAL A 1 199 ? 10.135 9.182 -15.268 1.00 80.75 199 VAL A O 1
ATOM 1579 N N . SER A 1 200 ? 12.140 8.794 -16.144 1.00 77.88 200 SER A N 1
ATOM 1580 C CA . SER A 1 200 ? 11.795 9.226 -17.493 1.00 77.88 200 SER A CA 1
ATOM 1581 C C . SER A 1 200 ? 12.592 8.424 -18.519 1.00 77.88 200 SER A C 1
ATOM 1583 O O . SER A 1 200 ? 13.772 8.132 -18.279 1.00 77.88 200 SER A O 1
ATOM 1585 N N . PRO A 1 201 ? 11.975 8.058 -19.656 1.00 84.75 201 PRO A N 1
ATOM 1586 C CA . PRO A 1 201 ? 12.684 7.375 -20.723 1.00 84.75 201 PRO A CA 1
ATOM 1587 C C . PRO A 1 201 ? 13.689 8.342 -21.353 1.00 84.75 201 PRO A C 1
ATOM 1589 O O . PRO A 1 201 ? 13.317 9.383 -21.886 1.00 84.75 201 PRO A O 1
ATOM 1592 N N . ALA A 1 202 ? 14.970 7.986 -21.299 1.00 84.75 202 ALA A N 1
ATOM 1593 C CA . ALA A 1 202 ? 15.999 8.622 -22.114 1.00 84.75 202 ALA A CA 1
ATOM 1594 C C . ALA A 1 202 ? 15.910 8.125 -23.563 1.00 84.75 202 ALA A C 1
ATOM 1596 O O . ALA A 1 202 ? 16.142 8.879 -24.498 1.00 84.75 202 ALA A O 1
ATOM 1597 N N . SER A 1 203 ? 15.555 6.852 -23.744 1.00 86.62 203 SER A N 1
ATOM 1598 C CA . SER A 1 203 ? 15.280 6.261 -25.051 1.00 86.62 203 SER A CA 1
ATOM 1599 C C . SER A 1 203 ? 14.401 5.021 -24.911 1.00 86.62 203 SER A C 1
ATOM 1601 O O . SER A 1 203 ? 14.401 4.355 -23.873 1.00 86.62 203 SER A O 1
ATOM 1603 N N . ALA A 1 204 ? 13.653 4.695 -25.963 1.00 89.19 204 ALA A N 1
ATOM 1604 C CA . ALA A 1 204 ? 12.890 3.458 -26.063 1.00 89.19 204 ALA A CA 1
ATOM 1605 C C . ALA A 1 204 ? 12.786 3.025 -27.529 1.00 89.19 204 ALA A C 1
ATOM 1607 O O . ALA A 1 204 ? 12.665 3.864 -28.419 1.00 89.19 204 ALA A O 1
ATOM 1608 N N . ALA A 1 205 ? 12.848 1.720 -27.780 1.00 89.19 205 ALA A N 1
ATOM 1609 C CA . ALA A 1 205 ? 12.827 1.160 -29.125 1.00 89.19 205 ALA A CA 1
ATOM 1610 C C . ALA A 1 205 ? 12.149 -0.214 -29.158 1.00 89.19 205 ALA A C 1
ATOM 1612 O O . ALA A 1 205 ? 12.073 -0.925 -28.151 1.00 89.19 205 ALA A O 1
ATOM 1613 N N . VAL A 1 206 ? 11.692 -0.598 -30.350 1.00 90.94 206 VAL A N 1
ATOM 1614 C CA . VAL A 1 206 ? 11.145 -1.925 -30.653 1.00 90.94 206 VAL A CA 1
ATOM 1615 C C . VAL A 1 206 ? 11.985 -2.636 -31.705 1.00 90.94 206 VAL A C 1
ATOM 1617 O O . VAL A 1 206 ? 12.783 -2.017 -32.400 1.00 90.94 206 VAL A O 1
ATOM 1620 N N . GLY A 1 207 ? 11.809 -3.950 -31.820 1.00 89.06 207 GLY A N 1
ATOM 1621 C CA . GLY A 1 207 ? 12.577 -4.793 -32.735 1.00 89.06 207 GLY A CA 1
ATOM 1622 C C . GLY A 1 207 ? 13.975 -5.145 -32.226 1.00 89.06 207 GLY A C 1
ATOM 1623 O O . GLY A 1 207 ? 14.720 -5.784 -32.957 1.00 89.06 207 GLY A O 1
ATOM 1624 N N . VAL A 1 208 ? 14.314 -4.782 -30.985 1.00 80.56 208 VAL A N 1
ATOM 1625 C CA . VAL A 1 208 ? 15.605 -5.099 -30.362 1.00 80.56 208 VAL A CA 1
ATOM 1626 C C . VAL A 1 208 ? 15.472 -6.400 -29.558 1.00 80.56 208 VAL A C 1
ATOM 1628 O O . VAL A 1 208 ? 14.752 -6.420 -28.554 1.00 80.56 208 VAL A O 1
ATOM 1631 N N . PRO A 1 209 ? 16.098 -7.517 -29.972 1.00 88.31 209 PRO A N 1
ATOM 1632 C CA . PRO A 1 209 ? 16.001 -8.783 -29.253 1.00 88.31 209 PRO A CA 1
ATOM 1633 C C . PRO A 1 209 ? 16.581 -8.690 -27.837 1.00 88.31 209 PRO A C 1
ATOM 1635 O O . PRO A 1 209 ? 17.648 -8.124 -27.618 1.00 88.31 209 PRO A O 1
ATOM 1638 N N . GLN A 1 210 ? 15.928 -9.341 -26.870 1.00 87.50 210 GLN A N 1
ATOM 1639 C CA . GLN A 1 210 ? 16.361 -9.326 -25.467 1.00 87.50 210 GLN A CA 1
ATOM 1640 C C . GLN A 1 210 ? 17.813 -9.799 -25.279 1.00 87.50 210 GLN A C 1
ATOM 1642 O O . GLN A 1 210 ? 18.549 -9.216 -24.488 1.00 87.50 210 GLN A O 1
ATOM 1647 N N . ALA A 1 211 ? 18.225 -10.847 -26.000 1.00 87.38 211 ALA A N 1
ATOM 1648 C CA . ALA A 1 211 ? 19.588 -11.375 -25.928 1.00 87.38 211 ALA A CA 1
ATOM 1649 C C . ALA A 1 211 ? 20.629 -10.332 -26.365 1.00 87.38 211 ALA A C 1
ATOM 1651 O O . ALA A 1 211 ? 21.676 -10.206 -25.739 1.00 87.38 211 ALA A O 1
ATOM 1652 N N . GLU A 1 212 ? 20.308 -9.535 -27.387 1.00 86.94 212 GLU A N 1
ATOM 1653 C CA . GLU A 1 212 ? 21.170 -8.452 -27.858 1.00 86.94 212 GLU A CA 1
ATOM 1654 C C . GLU A 1 212 ? 21.283 -7.345 -26.804 1.00 86.94 212 GLU A C 1
ATOM 1656 O O . GLU A 1 212 ? 22.389 -6.922 -26.482 1.00 86.94 212 GLU A O 1
ATOM 1661 N N . CYS A 1 213 ? 20.173 -6.952 -26.164 1.00 85.56 213 CYS A N 1
ATOM 1662 C CA . CYS A 1 213 ? 20.212 -5.992 -25.054 1.00 85.56 213 CYS A CA 1
ATOM 1663 C C . CYS A 1 213 ? 21.067 -6.487 -23.880 1.00 85.56 213 CYS A C 1
ATOM 1665 O O . CYS A 1 213 ? 21.849 -5.723 -23.316 1.00 85.56 213 CYS A O 1
ATOM 1667 N N . GLN A 1 214 ? 20.914 -7.757 -23.498 1.00 88.75 214 GLN A N 1
ATOM 1668 C CA . GLN A 1 214 ? 21.667 -8.355 -22.393 1.00 88.75 214 GLN A CA 1
ATOM 1669 C C . GLN A 1 214 ? 23.163 -8.404 -22.700 1.00 88.75 214 GLN A C 1
ATOM 1671 O O . GLN A 1 214 ? 23.971 -8.039 -21.846 1.00 88.75 214 GLN A O 1
ATOM 1676 N N . TYR A 1 215 ? 23.518 -8.782 -23.928 1.00 87.56 215 TYR A N 1
ATOM 1677 C CA . TYR A 1 215 ? 24.895 -8.787 -24.404 1.00 87.56 215 TYR A CA 1
ATOM 1678 C C . TYR A 1 215 ? 25.498 -7.377 -24.479 1.00 87.56 215 TYR A C 1
ATOM 1680 O O . TYR A 1 215 ? 26.625 -7.158 -24.049 1.00 87.56 215 TYR A O 1
ATOM 1688 N N . GLU A 1 216 ? 24.758 -6.384 -24.976 1.00 85.19 216 GLU A N 1
ATOM 1689 C CA . GLU A 1 216 ? 25.236 -4.998 -24.991 1.00 85.19 216 GLU A CA 1
ATOM 1690 C C . GLU A 1 216 ? 25.493 -4.476 -23.573 1.00 85.19 216 GLU A C 1
ATOM 1692 O O . GLU A 1 216 ? 26.526 -3.858 -23.318 1.00 85.19 216 GLU A O 1
ATOM 1697 N N . LEU A 1 217 ? 24.591 -4.750 -22.627 1.00 85.69 217 LEU A N 1
ATOM 1698 C CA . LEU A 1 217 ? 24.712 -4.290 -21.241 1.00 85.69 217 LEU A CA 1
ATOM 1699 C C . LEU A 1 217 ? 25.801 -5.021 -20.447 1.00 85.69 217 LEU A C 1
ATOM 1701 O O . LEU A 1 217 ? 26.368 -4.435 -19.513 1.00 85.69 217 LEU A O 1
ATOM 1705 N N . SER A 1 218 ? 26.131 -6.261 -20.816 1.00 85.50 218 SER A N 1
ATOM 1706 C CA . SER A 1 218 ? 27.221 -7.013 -20.192 1.00 85.50 218 SER A CA 1
ATOM 1707 C C . SER A 1 218 ? 28.594 -6.420 -20.523 1.00 85.50 218 SER A C 1
ATOM 1709 O O . SER A 1 218 ? 29.540 -6.614 -19.760 1.00 85.50 218 SER A O 1
ATOM 1711 N N . ARG A 1 219 ? 28.715 -5.618 -21.591 1.00 86.44 219 ARG A N 1
ATOM 1712 C CA . ARG A 1 219 ? 29.992 -5.007 -21.979 1.00 86.44 219 ARG A CA 1
ATOM 1713 C C . ARG A 1 219 ? 30.545 -4.049 -20.902 1.00 86.44 219 ARG A C 1
ATOM 1715 O O . ARG A 1 219 ? 29.769 -3.297 -20.293 1.00 86.44 219 ARG A O 1
ATOM 1722 N N . PRO A 1 220 ? 31.866 -4.037 -20.631 1.00 80.44 220 PRO A N 1
ATOM 1723 C CA . PRO A 1 220 ? 32.462 -3.236 -19.552 1.00 80.44 220 PRO A CA 1
ATOM 1724 C C . PRO A 1 220 ? 32.259 -1.719 -19.690 1.00 80.44 220 PRO A C 1
ATOM 1726 O O . PRO A 1 220 ? 32.087 -1.022 -18.691 1.00 80.44 220 PRO A O 1
ATOM 1729 N N . GLU A 1 221 ? 32.249 -1.201 -20.918 1.00 84.44 221 GLU A N 1
ATOM 1730 C CA . GLU A 1 221 ? 32.128 0.223 -21.240 1.00 84.44 221 GLU A CA 1
ATOM 1731 C C . GLU A 1 221 ? 30.732 0.799 -20.965 1.00 84.44 221 GLU A C 1
ATOM 1733 O O . GLU A 1 221 ? 30.575 2.012 -20.798 1.00 84.44 221 GLU A O 1
ATOM 1738 N N . ARG A 1 222 ? 29.705 -0.055 -20.878 1.00 84.06 222 ARG A N 1
ATOM 1739 C CA . ARG A 1 222 ? 28.333 0.371 -20.603 1.00 84.06 222 ARG A CA 1
ATOM 1740 C C . ARG A 1 222 ? 28.144 0.631 -19.110 1.00 84.06 222 ARG A C 1
ATOM 1742 O O . ARG A 1 222 ? 28.134 -0.294 -18.290 1.00 84.06 222 ARG A O 1
ATOM 1749 N N . LYS A 1 223 ? 27.948 1.907 -18.767 1.00 83.56 223 LYS A N 1
ATOM 1750 C CA . LYS A 1 223 ? 27.796 2.415 -17.394 1.00 83.56 223 LYS A CA 1
ATOM 1751 C C . LYS A 1 223 ? 26.325 2.606 -17.010 1.00 83.56 223 LYS A C 1
ATOM 1753 O O . LYS A 1 223 ? 25.898 3.722 -16.740 1.00 83.56 223 LYS A O 1
ATOM 1758 N N . PHE A 1 224 ? 25.560 1.518 -16.989 1.00 87.00 224 PHE A N 1
ATOM 1759 C CA . PHE A 1 224 ? 24.190 1.529 -16.461 1.00 87.00 224 PHE A CA 1
ATOM 1760 C C . PHE A 1 224 ? 24.169 1.243 -14.958 1.00 87.00 224 PHE A C 1
ATOM 1762 O O . PHE A 1 224 ? 25.123 0.692 -14.397 1.00 87.00 224 PHE A O 1
ATOM 1769 N N . ASP A 1 225 ? 23.066 1.604 -14.304 1.00 87.62 225 ASP A N 1
ATOM 1770 C CA . ASP A 1 225 ? 22.862 1.340 -12.878 1.00 87.62 225 ASP A CA 1
ATOM 1771 C C . ASP A 1 225 ? 22.241 -0.027 -12.592 1.00 87.62 225 ASP A C 1
ATOM 1773 O O . ASP A 1 225 ? 22.526 -0.614 -11.546 1.00 87.62 225 ASP A O 1
ATOM 1777 N N . GLY A 1 226 ? 21.487 -0.567 -13.546 1.00 90.75 226 GLY A N 1
ATOM 1778 C CA . GLY A 1 226 ? 20.884 -1.886 -13.458 1.00 90.75 226 GLY A CA 1
ATOM 1779 C C . GLY A 1 226 ? 20.157 -2.286 -14.733 1.00 90.75 226 GLY A C 1
ATOM 1780 O O . GLY A 1 226 ? 20.176 -1.554 -15.724 1.00 90.75 226 GLY A O 1
ATOM 1781 N N . ILE A 1 227 ? 19.513 -3.447 -14.676 1.00 93.50 227 ILE A N 1
ATOM 1782 C CA . ILE A 1 227 ? 18.667 -4.018 -15.722 1.00 93.50 227 ILE A CA 1
ATOM 1783 C C . ILE A 1 227 ? 17.457 -4.718 -15.091 1.00 93.50 227 ILE A C 1
ATOM 1785 O O . ILE A 1 227 ? 17.554 -5.310 -14.013 1.00 93.50 227 ILE A O 1
ATOM 1789 N N . VAL A 1 228 ? 16.315 -4.646 -15.777 1.00 95.12 228 VAL A N 1
ATOM 1790 C CA . VAL A 1 228 ? 15.100 -5.407 -15.471 1.00 95.12 228 VAL A CA 1
ATOM 1791 C C . VAL A 1 228 ? 14.653 -6.168 -16.719 1.00 95.12 228 VAL A C 1
ATOM 1793 O O . VAL A 1 228 ? 14.649 -5.615 -17.817 1.00 95.12 228 VAL A O 1
ATOM 1796 N N . ALA A 1 229 ? 14.310 -7.446 -16.569 1.00 95.75 229 ALA A N 1
ATOM 1797 C CA . ALA A 1 229 ? 13.907 -8.323 -17.670 1.00 95.75 229 ALA A CA 1
ATOM 1798 C C . ALA A 1 229 ? 13.002 -9.461 -17.154 1.00 95.75 229 ALA A C 1
ATOM 1800 O O . ALA A 1 229 ? 13.022 -9.754 -15.957 1.00 95.75 229 ALA A O 1
ATOM 1801 N N . PRO A 1 230 ? 12.233 -10.152 -18.020 1.00 95.19 230 PRO A N 1
ATOM 1802 C CA . PRO A 1 230 ? 11.456 -11.324 -17.597 1.00 95.19 230 PRO A CA 1
ATOM 1803 C C . PRO A 1 230 ? 12.338 -12.536 -17.245 1.00 95.19 230 PRO A C 1
ATOM 1805 O O . PRO A 1 230 ? 11.900 -13.458 -16.561 1.00 95.19 230 PRO A O 1
ATOM 1808 N N . GLY A 1 231 ? 13.587 -12.538 -17.714 1.00 94.81 231 GLY A N 1
ATOM 1809 C CA . GLY A 1 231 ? 14.587 -13.571 -17.469 1.00 94.81 231 GLY A CA 1
ATOM 1810 C C . GLY A 1 231 ? 15.923 -13.209 -18.118 1.00 94.81 231 GLY A C 1
ATOM 1811 O O . GLY A 1 231 ? 16.013 -12.229 -18.861 1.00 94.81 231 GLY A O 1
ATOM 1812 N N . TYR A 1 232 ? 16.959 -14.002 -17.854 1.00 94.44 232 TYR A N 1
ATOM 1813 C CA . TYR A 1 232 ? 18.328 -13.744 -18.308 1.00 94.44 232 TYR A CA 1
ATOM 1814 C C . TYR A 1 232 ? 18.955 -14.991 -18.924 1.00 94.44 232 TYR A C 1
ATOM 1816 O O . TYR A 1 232 ? 18.707 -16.101 -18.458 1.00 94.44 232 TYR A O 1
ATOM 1824 N N . GLN A 1 233 ? 19.769 -14.802 -19.964 1.00 92.62 233 GLN A N 1
ATOM 1825 C CA . GLN A 1 233 ? 20.710 -15.834 -20.396 1.00 92.62 233 GLN A CA 1
ATOM 1826 C C . GLN A 1 233 ? 21.777 -16.023 -19.314 1.00 92.62 233 GLN A C 1
ATOM 1828 O O . GLN A 1 233 ? 22.201 -15.047 -18.692 1.00 92.62 233 GLN A O 1
ATOM 1833 N N . GLN A 1 234 ? 22.197 -17.269 -19.090 1.00 91.62 234 GLN A N 1
ATOM 1834 C CA . GLN A 1 234 ? 23.109 -17.625 -18.002 1.00 91.62 234 GLN A CA 1
ATOM 1835 C C . GLN A 1 234 ? 24.430 -16.853 -18.109 1.00 91.62 234 GLN A C 1
ATOM 1837 O O . GLN A 1 234 ? 24.876 -16.245 -17.140 1.00 91.62 234 GLN A O 1
ATOM 1842 N N . GLU A 1 235 ? 24.997 -16.795 -19.312 1.00 90.88 235 GLU A N 1
ATOM 1843 C CA . GLU A 1 235 ? 26.262 -16.118 -19.591 1.00 90.88 235 GLU A CA 1
ATOM 1844 C C . GLU A 1 235 ? 26.163 -14.608 -19.331 1.00 90.88 235 GLU A C 1
ATOM 1846 O O . GLU A 1 235 ? 27.059 -14.000 -18.747 1.00 90.88 235 GLU A O 1
ATOM 1851 N N . ALA A 1 236 ? 25.045 -13.988 -19.724 1.00 90.06 236 ALA A N 1
ATOM 1852 C CA . ALA A 1 236 ? 24.812 -12.573 -19.461 1.00 90.06 236 ALA A CA 1
ATOM 1853 C C . ALA A 1 236 ? 24.627 -12.305 -17.961 1.00 90.06 236 ALA A C 1
ATOM 1855 O O . ALA A 1 236 ? 25.163 -11.328 -17.443 1.00 90.06 236 ALA A O 1
ATOM 1856 N N . PHE A 1 237 ? 23.893 -13.168 -17.255 1.00 92.19 237 PHE A N 1
ATOM 1857 C CA . PHE A 1 237 ? 23.647 -13.031 -15.821 1.00 92.19 237 PHE A CA 1
ATOM 1858 C C . PHE A 1 237 ? 24.940 -13.082 -15.002 1.00 92.19 237 PHE A C 1
ATOM 1860 O O . PHE A 1 237 ? 25.113 -12.258 -14.104 1.00 92.19 237 PHE A O 1
ATOM 1867 N N . GLU A 1 238 ? 25.854 -13.998 -15.326 1.00 92.56 238 GLU A N 1
ATOM 1868 C CA . GLU A 1 238 ? 27.158 -14.118 -14.662 1.00 92.56 238 GLU A CA 1
ATOM 1869 C C . GLU A 1 238 ? 27.962 -12.819 -14.786 1.00 92.56 238 GLU A C 1
ATOM 1871 O O . GLU A 1 238 ? 28.379 -12.249 -13.777 1.00 92.56 238 GLU A O 1
ATOM 1876 N N . ILE A 1 239 ? 28.070 -12.271 -16.001 1.00 91.00 239 ILE A N 1
ATOM 1877 C CA . ILE A 1 239 ? 28.794 -11.016 -16.238 1.00 91.00 239 ILE A CA 1
ATOM 1878 C C . ILE A 1 239 ? 28.115 -9.843 -15.520 1.00 91.00 239 ILE A C 1
ATOM 1880 O O . ILE A 1 239 ? 28.775 -9.058 -14.838 1.00 91.00 239 ILE A O 1
ATOM 1884 N N . LEU A 1 240 ? 26.793 -9.700 -15.668 1.00 91.81 240 LEU A N 1
ATOM 1885 C CA . LEU A 1 240 ? 26.037 -8.599 -15.067 1.00 91.81 240 LEU A CA 1
ATOM 1886 C C . LEU A 1 240 ? 26.128 -8.627 -13.535 1.00 91.81 240 LEU A C 1
ATOM 1888 O O . LEU A 1 240 ? 26.250 -7.568 -12.922 1.00 91.81 240 LEU A O 1
ATOM 1892 N N . SER A 1 241 ? 26.132 -9.815 -12.927 1.00 90.38 241 SER A N 1
ATOM 1893 C CA . SER A 1 241 ? 26.224 -9.991 -11.473 1.00 90.38 241 SER A CA 1
ATOM 1894 C C . SER A 1 241 ? 27.578 -9.569 -10.904 1.00 90.38 241 SER A C 1
ATOM 1896 O O . SER A 1 241 ? 27.646 -9.138 -9.758 1.00 90.38 241 SER A O 1
ATOM 1898 N N . GLU A 1 242 ? 28.657 -9.634 -11.684 1.00 91.06 242 GLU A N 1
ATOM 1899 C CA . GLU A 1 242 ? 29.985 -9.191 -11.242 1.00 91.06 242 GLU A CA 1
ATOM 1900 C C . GLU A 1 242 ? 30.184 -7.670 -11.365 1.00 91.06 242 GLU A C 1
ATOM 1902 O O . GLU A 1 242 ? 31.032 -7.080 -10.678 1.00 91.06 242 GLU A O 1
ATOM 1907 N N . LYS A 1 243 ? 29.382 -6.991 -12.200 1.00 88.81 243 LYS A N 1
ATOM 1908 C CA . LYS A 1 243 ? 29.513 -5.547 -12.433 1.00 88.81 243 LYS A CA 1
ATOM 1909 C C . LYS A 1 243 ? 29.340 -4.749 -11.139 1.00 88.81 243 LYS A C 1
ATOM 1911 O O . LYS A 1 243 ? 28.615 -5.107 -10.209 1.00 88.81 243 LYS A O 1
ATOM 1916 N N . LYS A 1 244 ? 30.045 -3.614 -11.083 1.00 86.44 244 LYS A N 1
ATOM 1917 C CA . LYS A 1 244 ? 30.100 -2.725 -9.908 1.00 86.44 244 LYS A CA 1
ATOM 1918 C C . LYS A 1 244 ? 30.455 -3.469 -8.608 1.00 86.44 244 LYS A C 1
ATOM 1920 O O . LYS A 1 244 ? 29.920 -3.145 -7.549 1.00 86.44 244 LYS A O 1
ATOM 1925 N N . SER A 1 245 ? 31.351 -4.458 -8.686 1.00 85.88 245 SER A N 1
ATOM 1926 C CA . SER A 1 245 ? 31.788 -5.268 -7.539 1.00 85.88 245 SER A CA 1
ATOM 1927 C C . SER A 1 245 ? 30.622 -5.980 -6.845 1.00 85.88 245 SER A C 1
ATOM 1929 O O . SER A 1 245 ? 30.484 -5.902 -5.623 1.00 85.88 245 SER A O 1
ATOM 1931 N N . GLY A 1 246 ? 29.743 -6.607 -7.632 1.00 84.56 246 GLY A N 1
ATOM 1932 C CA . GLY A 1 246 ? 28.561 -7.302 -7.113 1.00 84.56 246 GLY A CA 1
ATOM 1933 C C . GLY A 1 246 ? 27.386 -6.394 -6.746 1.00 84.56 246 GLY A C 1
ATOM 1934 O O . GLY A 1 246 ? 26.420 -6.856 -6.148 1.00 84.56 246 GLY A O 1
ATOM 1935 N N . LYS A 1 247 ? 27.468 -5.091 -7.050 1.00 83.38 247 LYS A N 1
ATOM 1936 C CA . LYS A 1 247 ? 26.429 -4.101 -6.709 1.00 83.38 247 LYS A CA 1
ATOM 1937 C C . LYS A 1 247 ? 25.576 -3.682 -7.902 1.00 83.38 247 LYS A C 1
ATOM 1939 O O . LYS A 1 247 ? 24.730 -2.802 -7.755 1.00 83.38 247 LYS A O 1
ATOM 1944 N N . TYR A 1 248 ? 25.837 -4.225 -9.089 1.00 87.88 248 TYR A N 1
ATOM 1945 C CA . TYR A 1 248 ? 25.010 -3.951 -10.255 1.00 87.88 248 TYR A CA 1
ATOM 1946 C C . TYR A 1 248 ? 23.634 -4.586 -10.071 1.00 87.88 248 TYR A C 1
ATOM 1948 O O . TYR A 1 248 ? 23.513 -5.741 -9.666 1.00 87.88 248 TYR A O 1
ATOM 1956 N N . LEU A 1 249 ? 22.588 -3.804 -10.322 1.00 88.62 249 LEU A N 1
ATOM 1957 C CA . LEU A 1 249 ? 21.234 -4.236 -10.043 1.00 88.62 249 LEU A CA 1
ATOM 1958 C C . LEU A 1 249 ? 20.697 -5.116 -11.179 1.00 88.62 249 LEU A C 1
ATOM 1960 O O . LEU A 1 249 ? 20.507 -4.635 -12.292 1.00 88.62 249 LEU A O 1
ATOM 1964 N N . VAL A 1 250 ? 20.407 -6.383 -10.886 1.00 91.69 250 VAL A N 1
ATOM 1965 C CA . VAL A 1 250 ? 19.795 -7.328 -11.830 1.00 91.69 250 VAL A CA 1
ATOM 1966 C C . VAL A 1 250 ? 18.431 -7.756 -11.289 1.00 91.69 250 VAL A C 1
ATOM 1968 O O . VAL A 1 250 ? 18.349 -8.455 -10.282 1.00 91.69 250 VAL A O 1
ATOM 1971 N N . LEU A 1 251 ? 17.353 -7.302 -11.931 1.00 92.44 251 LEU A N 1
ATOM 1972 C CA . LEU A 1 251 ? 15.976 -7.566 -11.509 1.00 92.44 251 LEU A CA 1
ATOM 1973 C C . LEU A 1 251 ? 15.269 -8.497 -12.484 1.00 92.44 251 LEU A C 1
ATOM 1975 O O . LEU A 1 251 ? 15.242 -8.244 -13.687 1.00 92.44 251 LEU A O 1
ATOM 1979 N N . GLN A 1 252 ? 14.636 -9.543 -11.968 1.00 94.62 252 GLN A N 1
ATOM 1980 C CA . GLN A 1 252 ? 13.728 -10.366 -12.756 1.00 94.62 252 GLN A CA 1
ATOM 1981 C C . GLN A 1 252 ? 12.284 -10.013 -12.405 1.00 94.62 252 GLN A C 1
ATOM 1983 O O . GLN A 1 252 ? 11.925 -10.006 -11.229 1.00 94.62 252 GLN A O 1
ATOM 1988 N N . MET A 1 253 ? 11.469 -9.716 -13.416 1.00 94.69 253 MET A N 1
ATOM 1989 C CA . MET A 1 253 ? 10.060 -9.365 -13.237 1.00 94.69 253 MET A CA 1
ATOM 1990 C C . MET A 1 253 ? 9.145 -10.463 -13.780 1.00 94.69 253 MET A C 1
ATOM 1992 O O . MET A 1 253 ? 9.390 -11.025 -14.847 1.00 94.69 253 MET A O 1
ATOM 1996 N N . ASP A 1 254 ? 8.063 -10.751 -13.062 1.00 94.56 254 ASP A N 1
ATOM 1997 C CA . ASP A 1 254 ? 7.034 -11.673 -13.534 1.00 94.56 254 ASP A CA 1
ATOM 1998 C C . ASP A 1 254 ? 6.219 -11.029 -14.668 1.00 94.56 254 ASP A C 1
ATOM 2000 O O . ASP A 1 254 ? 5.452 -10.087 -14.464 1.00 94.56 254 ASP A O 1
ATOM 2004 N N . SER A 1 255 ? 6.371 -11.563 -15.883 1.00 92.62 255 SER A N 1
ATOM 2005 C CA . SER A 1 255 ? 5.627 -11.125 -17.076 1.00 92.62 255 SER A CA 1
ATOM 2006 C C . SER A 1 255 ? 4.103 -11.216 -16.939 1.00 92.62 255 SER A C 1
ATOM 2008 O O . SER A 1 255 ? 3.389 -10.419 -17.555 1.00 92.62 255 SER A O 1
ATOM 2010 N N . SER A 1 256 ? 3.612 -12.136 -16.105 1.00 93.06 256 SER A N 1
ATOM 2011 C CA . SER A 1 256 ? 2.186 -12.371 -15.880 1.00 93.06 256 SER A CA 1
ATOM 2012 C C . SER A 1 256 ? 1.566 -11.439 -14.839 1.00 93.06 256 SER A C 1
ATOM 2014 O O . SER A 1 256 ? 0.343 -11.350 -14.759 1.00 93.06 256 SER A O 1
ATOM 2016 N N . HIS A 1 257 ? 2.384 -10.702 -14.081 1.00 91.88 257 HIS A N 1
ATOM 2017 C CA . HIS A 1 257 ? 1.889 -9.783 -13.065 1.00 91.88 257 HIS A CA 1
ATOM 2018 C C . HIS A 1 257 ? 1.085 -8.631 -13.690 1.00 91.88 257 HIS A C 1
ATOM 2020 O O . HIS A 1 257 ? 1.549 -7.961 -14.621 1.00 91.88 257 HIS A O 1
ATOM 2026 N N . ASP A 1 258 ? -0.106 -8.383 -13.147 1.00 87.75 258 ASP A N 1
ATOM 2027 C CA . ASP A 1 258 ? -0.938 -7.213 -13.426 1.00 87.75 258 ASP A CA 1
ATOM 2028 C C . ASP A 1 258 ? -1.102 -6.415 -12.123 1.00 87.75 258 ASP A C 1
ATOM 2030 O O . ASP A 1 258 ? -1.537 -6.990 -11.116 1.00 87.75 258 ASP A O 1
ATOM 2034 N N . PRO A 1 259 ? -0.715 -5.126 -12.093 1.00 89.12 259 PRO A N 1
ATOM 2035 C CA . PRO A 1 259 ? -0.851 -4.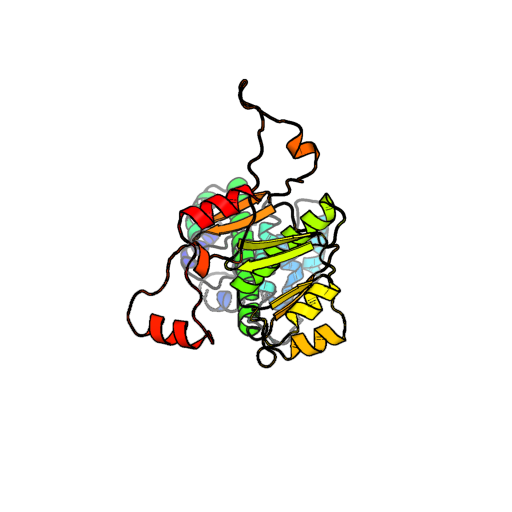332 -10.884 1.00 89.12 259 PRO A CA 1
ATOM 2036 C C . PRO A 1 259 ? -2.329 -4.093 -10.520 1.00 89.12 259 PRO A C 1
ATOM 2038 O O . PRO A 1 259 ? -3.228 -4.291 -11.342 1.00 89.12 259 PRO A O 1
ATOM 2041 N N . PRO A 1 260 ? -2.624 -3.629 -9.295 1.00 89.62 260 PRO A N 1
ATOM 2042 C CA . PRO A 1 260 ? -3.959 -3.156 -8.942 1.00 89.62 260 PRO A CA 1
ATOM 2043 C C . PRO A 1 260 ? -4.429 -2.004 -9.849 1.00 89.62 260 PRO A C 1
ATOM 2045 O O . PRO A 1 260 ? -3.625 -1.288 -10.449 1.00 89.62 260 PRO A O 1
ATOM 2048 N N . ARG A 1 261 ? -5.750 -1.803 -9.943 1.00 91.81 261 ARG A N 1
ATOM 2049 C CA . ARG A 1 261 ? -6.346 -0.667 -10.680 1.00 91.81 261 ARG A CA 1
ATOM 2050 C C . ARG A 1 261 ? -6.238 0.663 -9.937 1.00 91.81 261 ARG A C 1
ATOM 2052 O O . ARG A 1 261 ? -6.418 1.713 -10.544 1.00 91.81 261 ARG A O 1
ATOM 2059 N N . THR A 1 262 ? -5.986 0.613 -8.637 1.00 91.94 262 THR A N 1
ATOM 2060 C CA . THR A 1 262 ? -5.886 1.782 -7.766 1.00 91.94 262 THR A CA 1
ATOM 2061 C C . THR A 1 262 ? -4.462 1.894 -7.258 1.00 91.94 262 THR A C 1
ATOM 2063 O O . THR A 1 262 ? -3.855 0.893 -6.879 1.00 91.94 262 THR A O 1
ATOM 2066 N N . GLU A 1 263 ? -3.958 3.117 -7.229 1.00 87.69 263 GLU A N 1
ATOM 2067 C CA . GLU A 1 263 ? -2.677 3.470 -6.641 1.00 87.69 263 GLU A CA 1
ATOM 2068 C C . GLU A 1 263 ? -2.852 4.613 -5.647 1.00 87.69 263 GLU A C 1
ATOM 2070 O O . GLU A 1 263 ? -3.776 5.422 -5.747 1.00 87.69 263 GLU A O 1
ATOM 2075 N N . GLU A 1 264 ? -1.955 4.672 -4.671 1.00 88.88 264 GLU A N 1
ATOM 2076 C CA . GLU A 1 264 ? -1.963 5.693 -3.634 1.00 88.88 264 GLU A CA 1
ATOM 2077 C C . GLU A 1 264 ? -0.597 6.356 -3.560 1.00 88.88 264 GLU A C 1
ATOM 2079 O O . GLU A 1 264 ? 0.446 5.696 -3.593 1.00 88.88 264 GLU A O 1
ATOM 2084 N N . ARG A 1 265 ? -0.602 7.681 -3.423 1.00 84.69 265 ARG A N 1
ATOM 2085 C CA . ARG A 1 265 ? 0.603 8.456 -3.144 1.00 84.69 265 ARG A CA 1
ATOM 2086 C C . ARG A 1 265 ? 0.394 9.286 -1.893 1.00 84.69 265 ARG A C 1
ATOM 2088 O O . ARG A 1 265 ? -0.554 10.060 -1.806 1.00 84.69 265 ARG A O 1
ATOM 2095 N N . THR A 1 266 ? 1.327 9.188 -0.956 1.00 78.06 266 THR A N 1
ATOM 2096 C CA . THR A 1 266 ? 1.390 10.115 0.173 1.00 78.06 266 THR A CA 1
ATOM 2097 C C . THR A 1 266 ? 2.158 11.364 -0.240 1.00 78.06 266 THR A C 1
ATOM 2099 O O . THR A 1 266 ? 3.331 11.294 -0.611 1.00 78.06 266 THR A O 1
ATOM 2102 N N . VAL A 1 267 ? 1.498 12.518 -0.170 1.00 79.44 267 VAL A N 1
ATOM 2103 C CA . VAL A 1 267 ? 2.123 13.833 -0.321 1.00 79.44 267 VAL A CA 1
ATOM 2104 C C . VAL A 1 267 ? 2.005 14.542 1.019 1.00 79.44 267 VAL A C 1
ATOM 2106 O O . VAL A 1 267 ? 0.909 14.864 1.476 1.00 79.44 267 VAL A O 1
ATOM 2109 N N . TYR A 1 268 ? 3.152 14.765 1.663 1.00 74.06 268 TYR A N 1
ATOM 2110 C CA . TYR A 1 268 ? 3.227 15.249 3.041 1.00 74.06 268 TYR A CA 1
ATOM 2111 C C . TYR A 1 268 ? 2.532 14.284 4.021 1.00 74.06 268 TYR A C 1
ATOM 2113 O O . TYR A 1 268 ? 3.079 13.217 4.284 1.00 74.06 268 TYR A O 1
ATOM 2121 N N . VAL A 1 269 ? 1.346 14.621 4.531 1.00 67.25 269 VAL A N 1
ATOM 2122 C CA . VAL A 1 269 ? 0.546 13.768 5.437 1.00 67.25 269 VAL A CA 1
ATOM 2123 C C . VAL A 1 269 ? -0.773 13.310 4.813 1.00 67.25 269 VAL A C 1
ATOM 2125 O O . VAL A 1 269 ? -1.583 12.672 5.476 1.00 67.25 269 VAL A O 1
ATOM 2128 N N . VAL A 1 270 ? -1.010 13.662 3.548 1.00 65.56 270 VAL A N 1
ATOM 2129 C CA . VAL A 1 270 ? -2.252 13.349 2.841 1.00 65.56 270 VAL A CA 1
ATOM 2130 C C . VAL A 1 270 ? -1.998 12.194 1.885 1.00 65.56 270 VAL A C 1
ATOM 2132 O O . VAL A 1 270 ? -1.105 12.266 1.039 1.00 65.56 270 VAL A O 1
ATOM 2135 N N . THR A 1 271 ? -2.797 11.138 2.008 1.00 86.56 271 THR A N 1
ATOM 2136 C CA . THR A 1 271 ? -2.822 10.029 1.050 1.00 86.56 271 THR A CA 1
ATOM 2137 C C . THR A 1 271 ? -3.825 10.341 -0.052 1.00 86.56 271 THR A C 1
ATOM 2139 O O . THR A 1 271 ? -4.994 10.608 0.217 1.00 86.56 271 THR A O 1
ATOM 2142 N N . LEU A 1 272 ? -3.352 10.328 -1.296 1.00 85.31 272 LEU A N 1
ATOM 2143 C CA . LEU A 1 272 ? -4.138 10.587 -2.495 1.00 85.31 272 LEU A CA 1
ATOM 2144 C C . LEU A 1 272 ? -4.352 9.263 -3.247 1.00 85.31 272 LEU A C 1
ATOM 2146 O O . LEU A 1 272 ? -3.424 8.817 -3.929 1.00 85.31 272 LEU A O 1
ATOM 2150 N N . PRO A 1 273 ? -5.526 8.618 -3.116 1.00 90.38 273 PRO A N 1
ATOM 2151 C CA . PRO A 1 273 ? -5.893 7.478 -3.945 1.00 90.38 273 PRO A CA 1
ATOM 2152 C C . PRO A 1 273 ? -6.329 7.944 -5.337 1.00 90.38 273 PRO A C 1
ATOM 2154 O O . PRO A 1 273 ? -7.094 8.901 -5.475 1.00 90.38 273 PRO A O 1
ATOM 2157 N N . GLN A 1 274 ? -5.883 7.245 -6.376 1.00 86.94 274 GLN A N 1
ATOM 2158 C CA . GLN A 1 274 ? -6.329 7.456 -7.752 1.00 86.94 274 GLN A CA 1
ATOM 2159 C C . GLN A 1 274 ? -6.410 6.138 -8.526 1.00 86.94 274 GLN A C 1
ATOM 2161 O O . GLN A 1 274 ? -5.821 5.129 -8.138 1.00 86.94 274 GLN A O 1
ATOM 2166 N N . GLY A 1 275 ? -7.153 6.132 -9.634 1.00 90.25 275 GLY A N 1
ATOM 2167 C CA . GLY A 1 275 ? -7.030 5.055 -10.616 1.00 90.25 275 GLY A CA 1
ATOM 2168 C C . GLY A 1 275 ? -5.665 5.138 -11.299 1.00 90.25 275 GLY A C 1
ATOM 2169 O O . GLY A 1 275 ? -5.224 6.243 -11.622 1.00 90.25 275 GLY A O 1
ATOM 2170 N N . ARG A 1 276 ? -5.003 3.998 -11.524 1.00 90.69 276 ARG A N 1
ATOM 2171 C CA . ARG A 1 276 ? -3.794 3.979 -12.358 1.00 90.69 276 ARG A CA 1
ATOM 2172 C C . ARG A 1 276 ? -4.161 4.378 -13.784 1.00 90.69 276 ARG A C 1
ATOM 2174 O O . ARG A 1 276 ? -5.288 4.152 -14.225 1.00 90.69 276 ARG A O 1
ATOM 2181 N N . ASN A 1 277 ? -3.194 4.897 -14.531 1.00 85.19 277 ASN A N 1
ATOM 2182 C CA . ASN A 1 277 ? -3.365 5.044 -15.970 1.00 85.19 277 ASN A CA 1
ATOM 2183 C C . ASN A 1 277 ? -3.262 3.664 -16.643 1.00 85.19 277 ASN A C 1
ATOM 2185 O O . ASN A 1 277 ? -2.169 3.147 -16.833 1.00 85.19 277 ASN A O 1
ATOM 2189 N N . ASP A 1 278 ? -4.401 3.052 -16.961 1.00 87.38 278 ASP A N 1
ATOM 2190 C CA . ASP A 1 278 ? -4.507 1.774 -17.675 1.00 87.38 278 ASP A CA 1
ATOM 2191 C C . ASP A 1 278 ? -4.966 1.956 -19.135 1.00 87.38 278 ASP A C 1
ATOM 2193 O O . ASP A 1 278 ? -5.484 1.027 -19.759 1.00 87.38 278 ASP A O 1
ATOM 2197 N N . CYS A 1 279 ? -4.775 3.160 -19.688 1.00 85.12 279 CYS A N 1
ATOM 2198 C CA . CYS A 1 279 ? -5.139 3.481 -21.061 1.00 85.12 279 CYS A CA 1
ATOM 2199 C C . CYS A 1 279 ? -4.352 2.619 -22.055 1.00 85.12 279 CYS A C 1
ATOM 2201 O O . CYS A 1 279 ? -3.126 2.681 -22.128 1.00 85.12 279 CYS A O 1
ATOM 2203 N N . VAL A 1 280 ? -5.068 1.848 -22.872 1.00 85.56 280 VAL A N 1
ATOM 2204 C CA . VAL A 1 280 ? -4.457 1.017 -23.911 1.00 85.56 280 VAL A CA 1
ATOM 2205 C C . VAL A 1 280 ? -4.269 1.846 -25.179 1.00 85.56 280 VAL A C 1
ATOM 2207 O O . VAL A 1 280 ? -5.241 2.246 -25.824 1.00 85.56 280 VAL A O 1
ATOM 2210 N N . VAL A 1 281 ? -3.014 2.071 -25.565 1.00 78.75 281 VAL A N 1
ATOM 2211 C CA . VAL A 1 281 ? -2.671 2.709 -26.842 1.00 78.75 281 VAL A CA 1
ATOM 2212 C C . VAL A 1 281 ? -2.629 1.649 -27.941 1.00 78.75 281 VAL A C 1
ATOM 2214 O O . VAL A 1 281 ? -1.855 0.697 -27.877 1.00 78.75 281 VAL A O 1
ATOM 2217 N N . THR A 1 282 ? -3.463 1.814 -28.967 1.00 79.19 282 THR A N 1
ATOM 2218 C CA . THR A 1 282 ? -3.515 0.931 -30.143 1.00 79.19 282 THR A CA 1
ATOM 2219 C C . THR A 1 282 ? -3.484 1.756 -31.426 1.00 79.19 282 THR A C 1
ATOM 2221 O O . THR A 1 282 ? -3.513 2.986 -31.391 1.00 79.19 282 THR A O 1
ATOM 2224 N N . THR A 1 283 ? -3.469 1.101 -32.588 1.00 73.75 283 THR A N 1
ATOM 2225 C CA . THR A 1 283 ? -3.634 1.797 -33.874 1.00 73.75 283 THR A CA 1
ATOM 2226 C C . THR A 1 283 ? -4.930 2.611 -33.927 1.00 73.75 283 THR A C 1
ATOM 2228 O O . THR A 1 283 ? -4.944 3.691 -34.514 1.00 73.75 283 THR A O 1
ATOM 2231 N N . GLU A 1 284 ? -5.994 2.163 -33.252 1.00 77.81 284 GLU A N 1
ATOM 2232 C CA . GLU A 1 284 ? -7.280 2.864 -33.220 1.00 77.81 284 GLU A CA 1
ATOM 2233 C C . GLU A 1 284 ? -7.216 4.221 -32.515 1.00 77.81 284 GLU A C 1
ATOM 2235 O O . GLU A 1 284 ? -7.951 5.140 -32.885 1.00 77.81 284 GLU A O 1
ATOM 2240 N N . THR A 1 285 ? -6.298 4.381 -31.555 1.00 74.19 285 THR A N 1
ATOM 2241 C CA . THR A 1 285 ? -6.052 5.648 -30.851 1.00 74.19 285 THR A CA 1
ATOM 2242 C C . THR A 1 285 ? -5.732 6.784 -31.831 1.00 74.19 285 THR A C 1
ATOM 2244 O O . THR A 1 285 ? -6.082 7.937 -31.578 1.00 74.19 285 THR A O 1
ATOM 2247 N N . PHE A 1 286 ? -5.136 6.465 -32.984 1.00 73.56 286 PHE A N 1
ATOM 2248 C CA . PHE A 1 286 ? -4.710 7.432 -33.997 1.00 73.56 286 PHE A CA 1
ATOM 2249 C C . PHE A 1 286 ? -5.715 7.617 -35.148 1.00 73.56 286 PHE A C 1
ATOM 2251 O O . PHE A 1 286 ? -5.469 8.411 -36.053 1.00 73.56 286 PHE A O 1
ATOM 2258 N N . ASN A 1 287 ? -6.875 6.946 -35.121 1.00 71.75 287 ASN A N 1
ATOM 2259 C CA . ASN A 1 287 ? -7.855 6.991 -36.219 1.00 71.75 287 ASN A CA 1
ATOM 2260 C C . ASN A 1 287 ? -8.546 8.353 -36.386 1.00 71.75 287 ASN A C 1
ATOM 2262 O O . ASN A 1 287 ? -9.169 8.617 -37.416 1.00 71.75 287 ASN A O 1
ATOM 2266 N N . LYS A 1 288 ? -8.465 9.231 -35.382 1.00 63.59 288 LYS A N 1
ATOM 2267 C CA . LYS A 1 288 ? -9.058 10.568 -35.433 1.00 63.59 288 LYS A CA 1
ATOM 2268 C C . LYS A 1 288 ? -7.989 11.614 -35.717 1.00 63.59 288 LYS A C 1
ATOM 2270 O O . LYS A 1 288 ? -7.461 12.250 -34.809 1.00 63.59 288 LYS A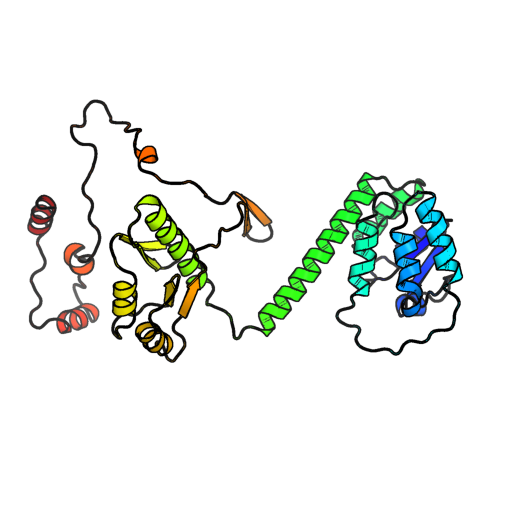 O 1
ATOM 2275 N N . ILE A 1 289 ? -7.723 11.827 -36.999 1.00 58.59 289 ILE A N 1
ATOM 2276 C CA . ILE A 1 289 ? -6.843 12.899 -37.458 1.00 58.59 289 ILE A CA 1
ATOM 2277 C C . ILE A 1 289 ? -7.672 14.182 -37.586 1.00 58.59 289 ILE A C 1
ATOM 2279 O O . ILE A 1 289 ? -8.547 14.294 -38.443 1.00 58.59 289 ILE A O 1
ATOM 2283 N N . LEU A 1 290 ? -7.412 15.162 -36.719 1.00 56.06 290 LEU A N 1
ATOM 2284 C CA . LEU A 1 290 ? -7.930 16.521 -36.871 1.00 56.06 290 LEU A CA 1
ATOM 2285 C C . LEU A 1 290 ? -6.905 17.345 -37.655 1.00 56.06 290 LEU A C 1
ATOM 2287 O O . LEU A 1 290 ? -5.992 17.920 -37.072 1.00 56.06 290 LEU A O 1
ATOM 2291 N N . THR A 1 291 ? -7.037 17.397 -38.980 1.00 54.09 291 THR A N 1
ATOM 2292 C CA . THR A 1 291 ? -6.221 18.297 -39.806 1.00 54.09 291 THR A CA 1
ATOM 2293 C C . THR A 1 291 ? -6.883 19.674 -39.929 1.00 54.09 291 THR A C 1
ATOM 2295 O O . THR A 1 291 ? -8.073 19.747 -40.260 1.00 54.09 291 THR A O 1
ATOM 2298 N N . PRO A 1 292 ? -6.146 20.786 -39.745 1.00 54.34 292 PRO A N 1
ATOM 2299 C CA . PRO A 1 292 ? -6.556 22.082 -40.285 1.00 54.34 292 PRO A CA 1
ATOM 2300 C C . PRO A 1 292 ? -6.787 21.947 -41.801 1.00 54.34 292 PRO A C 1
ATOM 2302 O O . PRO A 1 292 ? -6.058 21.207 -42.458 1.00 54.34 292 PRO A O 1
ATOM 2305 N N . ARG A 1 293 ? -7.793 22.632 -42.366 1.00 51.50 293 ARG A N 1
ATOM 2306 C CA . ARG A 1 293 ? -8.254 22.423 -43.760 1.00 51.50 293 ARG A CA 1
ATOM 2307 C C . ARG A 1 293 ? -7.188 22.614 -44.857 1.00 51.50 293 ARG A C 1
ATOM 2309 O O . ARG A 1 293 ? -7.430 22.148 -45.962 1.00 51.50 293 ARG A O 1
ATOM 2316 N N . ASP A 1 294 ? -6.029 23.207 -44.554 1.00 54.53 294 ASP A N 1
ATOM 2317 C CA . ASP A 1 294 ? -5.071 23.696 -45.559 1.00 54.53 294 ASP A CA 1
ATOM 2318 C C . ASP A 1 294 ? -3.605 23.241 -45.355 1.00 54.53 294 ASP A C 1
ATOM 2320 O O . ASP A 1 294 ? -2.682 23.939 -45.771 1.00 54.53 294 ASP A O 1
ATOM 2324 N N . VAL A 1 295 ? -3.339 22.084 -44.731 1.00 53.97 295 VAL A N 1
ATOM 2325 C CA . VAL A 1 295 ? -1.958 21.565 -44.583 1.00 53.97 295 VAL A CA 1
ATOM 2326 C C . VAL A 1 295 ? -1.791 20.246 -45.338 1.00 53.97 295 VAL A C 1
ATOM 2328 O O . VAL A 1 295 ? -2.399 19.240 -44.986 1.00 53.97 295 VAL A O 1
ATOM 2331 N N . ALA A 1 296 ? -0.954 20.250 -46.380 1.00 52.56 296 ALA A N 1
ATOM 2332 C CA . ALA A 1 296 ? -0.752 19.121 -47.296 1.00 52.56 296 ALA A CA 1
ATOM 2333 C C . ALA A 1 296 ? 0.047 17.936 -46.710 1.00 52.56 296 ALA A C 1
ATOM 2335 O O . ALA A 1 296 ? 0.223 16.937 -47.403 1.00 52.56 296 ALA A O 1
ATOM 2336 N N . ASN A 1 297 ? 0.528 18.010 -45.464 1.00 47.88 297 ASN A N 1
ATOM 2337 C CA . ASN A 1 297 ? 1.169 16.879 -44.787 1.00 47.88 297 ASN A CA 1
ATOM 2338 C C . ASN A 1 297 ? 1.188 17.091 -43.252 1.00 47.88 297 ASN A C 1
ATOM 2340 O O . ASN A 1 297 ? 1.748 18.096 -42.814 1.00 47.88 297 ASN A O 1
ATOM 2344 N N . PRO A 1 298 ? 0.572 16.224 -42.421 1.00 45.34 298 PRO A N 1
ATOM 2345 C CA . PRO A 1 298 ? 0.434 16.472 -40.981 1.00 45.34 298 PRO A CA 1
ATOM 2346 C C . PRO A 1 298 ? 1.538 15.878 -40.082 1.00 45.34 298 PRO A C 1
ATOM 2348 O O . PRO A 1 298 ? 1.434 16.025 -38.867 1.00 45.34 298 PRO A O 1
ATOM 2351 N N . PHE A 1 299 ? 2.585 15.236 -40.613 1.00 40.38 299 PHE A N 1
ATOM 2352 C CA . PHE A 1 299 ? 3.658 14.657 -39.788 1.00 40.38 299 PHE A CA 1
ATOM 2353 C C . PHE A 1 299 ? 5.012 15.340 -40.041 1.00 40.38 299 PHE A C 1
ATOM 2355 O O . PHE A 1 299 ? 5.489 15.302 -41.174 1.00 40.38 299 PHE A O 1
ATOM 2362 N N . PRO A 1 300 ? 5.648 15.951 -39.023 1.00 38.66 300 PRO A N 1
ATOM 2363 C CA . PRO A 1 300 ? 7.074 16.251 -39.062 1.00 38.66 300 PRO A CA 1
ATOM 2364 C C . PRO A 1 300 ? 7.886 14.995 -38.705 1.00 38.66 300 PRO A C 1
ATOM 2366 O O . PRO A 1 300 ? 7.637 14.358 -37.680 1.00 38.66 300 PRO A O 1
ATOM 2369 N N . GLU A 1 301 ? 8.861 14.651 -39.545 1.00 35.56 301 GLU A N 1
ATOM 2370 C CA . GLU A 1 301 ? 9.899 13.662 -39.246 1.00 35.56 301 GLU A CA 1
ATOM 2371 C C . GLU A 1 301 ? 10.795 14.205 -38.123 1.00 35.56 301 GLU A C 1
ATOM 2373 O O . GLU A 1 301 ? 11.412 15.263 -38.246 1.00 35.56 301 GLU A O 1
ATOM 2378 N N . ALA A 1 302 ? 10.830 13.507 -36.987 1.00 34.78 302 ALA A N 1
ATOM 2379 C CA . ALA A 1 302 ? 11.753 13.788 -35.895 1.00 34.78 302 ALA A CA 1
ATOM 2380 C C . ALA A 1 302 ? 12.558 12.523 -35.587 1.00 34.78 302 ALA A C 1
ATOM 2382 O O . ALA A 1 302 ? 11.988 11.476 -35.276 1.00 34.78 302 ALA A O 1
ATOM 2383 N N . ALA A 1 303 ? 13.883 12.642 -35.655 1.00 31.56 303 ALA A N 1
ATOM 2384 C CA . ALA A 1 303 ? 14.843 11.630 -35.232 1.00 31.56 303 ALA A CA 1
ATOM 2385 C C . ALA A 1 303 ? 15.639 12.138 -34.017 1.00 31.56 303 ALA A C 1
ATOM 2387 O O . ALA A 1 303 ? 15.998 13.314 -33.952 1.00 31.56 303 ALA A O 1
ATOM 2388 N N . SER A 1 304 ? 15.894 11.234 -33.068 1.00 31.05 304 SER A N 1
ATOM 2389 C CA . SER A 1 304 ? 16.657 11.446 -31.831 1.00 31.05 304 SER A CA 1
ATOM 2390 C C . SER A 1 304 ? 18.099 10.920 -31.959 1.00 31.05 304 SER A C 1
ATOM 2392 O O . SER A 1 304 ? 18.356 9.880 -32.563 1.00 31.05 304 SER A O 1
ATOM 2394 N N . ASP A 1 305 ? 18.999 11.725 -31.392 1.00 36.94 305 ASP A N 1
ATOM 2395 C CA . ASP A 1 305 ? 20.196 11.480 -30.576 1.00 36.94 305 ASP A CA 1
ATOM 2396 C C . ASP A 1 305 ? 21.329 10.547 -31.034 1.00 36.94 305 ASP A C 1
ATOM 2398 O O . ASP A 1 305 ? 21.353 9.344 -30.785 1.00 36.94 305 ASP A O 1
ATOM 2402 N N . ALA A 1 306 ? 22.395 11.200 -31.514 1.00 34.41 306 ALA A N 1
ATOM 2403 C CA . ALA A 1 306 ? 23.788 10.961 -31.087 1.00 34.41 306 ALA A CA 1
ATOM 2404 C C . ALA A 1 306 ? 24.724 12.173 -31.353 1.00 34.41 306 ALA A C 1
ATOM 2406 O O . ALA A 1 306 ? 25.938 12.076 -31.173 1.00 34.41 306 ALA A O 1
ATOM 2407 N N . ILE A 1 307 ? 24.180 13.328 -31.770 1.00 47.09 307 ILE A N 1
ATOM 2408 C CA . ILE A 1 307 ? 24.938 14.496 -32.254 1.00 47.09 307 ILE A CA 1
ATOM 2409 C C . ILE A 1 307 ? 24.854 15.693 -31.288 1.00 47.09 307 ILE A C 1
ATOM 2411 O O . ILE A 1 307 ? 25.106 16.829 -31.669 1.00 47.09 307 ILE A O 1
ATOM 2415 N N . ASP A 1 308 ? 24.529 15.492 -30.015 1.00 48.44 308 ASP A N 1
ATOM 2416 C CA . ASP A 1 308 ? 24.206 16.626 -29.136 1.00 48.44 308 ASP A CA 1
ATOM 2417 C C . ASP A 1 308 ? 25.396 17.488 -28.715 1.00 48.44 308 ASP A C 1
ATOM 2419 O O . ASP A 1 308 ? 25.211 18.657 -28.402 1.00 48.44 308 ASP A O 1
ATOM 2423 N N . LEU A 1 309 ? 26.632 16.992 -28.770 1.00 43.62 309 LEU A N 1
ATOM 2424 C CA . LEU A 1 309 ? 27.820 17.822 -28.503 1.00 43.62 309 LEU A CA 1
ATOM 2425 C C . LEU A 1 309 ? 28.416 18.441 -29.777 1.00 43.62 309 LEU A C 1
ATOM 2427 O O . LEU A 1 309 ? 29.003 19.517 -29.725 1.00 43.62 309 LEU A O 1
ATOM 2431 N N . LEU A 1 310 ? 28.216 17.802 -30.934 1.00 44.16 310 LEU A N 1
ATOM 2432 C CA . LEU A 1 310 ? 28.747 18.251 -32.228 1.00 44.16 310 LEU A CA 1
ATOM 2433 C C . LEU A 1 310 ? 27.762 19.153 -32.998 1.00 44.16 310 LEU A C 1
ATOM 2435 O O . LEU A 1 310 ? 28.192 20.084 -33.677 1.00 44.16 310 LEU A O 1
ATOM 2439 N N . CYS A 1 311 ? 26.448 18.939 -32.864 1.00 47.75 311 CYS A N 1
ATOM 2440 C CA . CYS A 1 311 ? 25.407 19.725 -33.538 1.00 47.75 311 CYS A CA 1
ATOM 2441 C C . CYS A 1 311 ? 24.810 20.854 -32.694 1.00 47.75 311 CYS A C 1
ATOM 2443 O O . CYS A 1 311 ? 24.287 21.804 -33.281 1.00 47.75 311 CYS A O 1
ATOM 2445 N N . SER A 1 312 ? 24.917 20.823 -31.361 1.00 53.06 312 SER A N 1
ATOM 2446 C CA . SER A 1 312 ? 24.442 21.932 -30.510 1.00 53.06 312 SER A CA 1
ATOM 2447 C C . SER A 1 312 ? 25.334 23.175 -30.584 1.00 53.06 312 SER A C 1
ATOM 2449 O O . SER A 1 312 ? 24.902 24.270 -30.233 1.00 53.06 312 SER A O 1
ATOM 2451 N N . GLY A 1 313 ? 26.574 23.035 -31.069 1.00 51.88 313 GLY A N 1
ATOM 2452 C CA . GLY A 1 313 ? 27.547 24.129 -31.105 1.00 51.88 313 GLY A CA 1
ATOM 2453 C C . GLY A 1 313 ? 28.010 24.592 -29.719 1.00 51.88 313 GLY A C 1
ATOM 2454 O O . GLY A 1 313 ? 28.516 25.706 -29.598 1.00 51.88 313 GLY A O 1
ATOM 2455 N N . LEU A 1 314 ? 27.821 23.767 -28.685 1.00 47.19 314 LEU A N 1
ATOM 2456 C CA . LEU A 1 314 ? 28.267 24.020 -27.315 1.00 47.19 314 LEU A CA 1
ATOM 2457 C C . LEU A 1 314 ? 29.667 23.432 -27.088 1.00 47.19 314 LEU A C 1
ATOM 2459 O O . LEU A 1 314 ? 29.861 22.584 -26.219 1.00 47.19 314 LEU A O 1
ATOM 2463 N N . ASP A 1 315 ? 30.647 23.860 -27.886 1.00 56.16 315 ASP A N 1
ATOM 2464 C CA . ASP A 1 315 ? 32.044 23.522 -27.627 1.00 56.16 315 ASP A CA 1
ATOM 2465 C C . ASP A 1 315 ? 32.642 24.455 -26.552 1.00 56.16 315 ASP A C 1
ATOM 2467 O O . ASP A 1 315 ? 32.374 25.664 -26.550 1.00 56.16 315 ASP A O 1
ATOM 2471 N N . PRO A 1 316 ? 33.472 23.946 -25.620 1.00 54.59 316 PRO A N 1
ATOM 2472 C CA . PRO A 1 316 ? 34.224 24.808 -24.720 1.00 54.59 316 PRO A CA 1
ATOM 2473 C C . PRO A 1 316 ? 35.198 25.640 -25.557 1.00 54.59 316 PRO A C 1
ATOM 2475 O O . PRO A 1 316 ? 36.132 25.105 -26.151 1.00 54.59 316 PRO A O 1
ATOM 2478 N N . LYS A 1 317 ? 34.979 26.954 -25.652 1.00 54.12 317 LYS A N 1
ATOM 2479 C CA . LYS A 1 317 ? 35.794 27.809 -26.533 1.00 54.12 317 LYS A CA 1
ATOM 2480 C C . LYS A 1 317 ? 37.206 28.033 -25.990 1.00 54.12 317 LYS A C 1
ATOM 2482 O O . LYS A 1 317 ? 38.141 28.179 -26.774 1.00 54.12 317 LYS A O 1
ATOM 2487 N N . HIS A 1 318 ? 37.370 28.025 -24.664 1.00 50.69 318 HIS A N 1
ATOM 2488 C CA . HIS A 1 318 ? 38.639 28.271 -23.974 1.00 50.69 318 HIS A CA 1
ATOM 2489 C C . HIS A 1 318 ? 38.724 27.501 -22.647 1.00 50.69 318 HIS A C 1
ATOM 2491 O O . HIS A 1 318 ? 37.706 27.110 -22.082 1.00 50.69 318 HIS A O 1
ATOM 2497 N N . GLY A 1 319 ? 39.941 27.363 -22.116 1.00 56.19 319 GLY A N 1
ATOM 2498 C CA . GLY A 1 319 ? 40.193 26.819 -20.781 1.00 56.19 319 GLY A CA 1
ATOM 2499 C C . GLY A 1 319 ? 40.387 25.303 -20.742 1.00 56.19 319 GLY A C 1
ATOM 2500 O O . GLY A 1 319 ? 40.451 24.635 -21.772 1.00 56.19 319 GLY A O 1
ATOM 2501 N N . PHE A 1 320 ? 40.486 24.776 -19.521 1.00 48.34 320 PHE A N 1
ATOM 2502 C CA . PHE A 1 320 ? 40.809 23.376 -19.226 1.00 48.34 320 PHE A CA 1
ATOM 2503 C C . PHE A 1 320 ? 39.893 22.373 -19.951 1.00 48.34 320 PHE A C 1
ATOM 2505 O O . PHE A 1 320 ? 40.358 21.365 -20.474 1.00 48.34 320 PHE A O 1
ATOM 2512 N N . GLU A 1 321 ? 38.603 22.691 -20.070 1.00 47.22 321 GLU A N 1
ATOM 2513 C CA . GLU A 1 321 ? 37.621 21.847 -20.761 1.00 47.22 321 GLU A CA 1
ATOM 2514 C C . GLU A 1 321 ? 37.903 21.710 -22.270 1.00 47.22 321 GLU A C 1
ATOM 2516 O O . GLU A 1 321 ? 37.641 20.656 -22.846 1.00 47.22 321 GLU A O 1
ATOM 2521 N N . ARG A 1 322 ? 38.498 22.727 -22.918 1.00 61.75 322 ARG A N 1
ATOM 2522 C CA . ARG A 1 322 ? 38.904 22.655 -24.335 1.00 61.75 322 ARG A CA 1
ATOM 2523 C C . ARG A 1 322 ? 40.161 21.815 -24.529 1.00 61.75 322 ARG A C 1
ATOM 2525 O O . ARG A 1 322 ? 40.282 21.116 -25.536 1.00 61.75 322 ARG A O 1
ATOM 2532 N N . GLU A 1 323 ? 41.097 21.893 -23.592 1.00 56.25 323 GLU A N 1
ATOM 2533 C CA . GLU A 1 323 ? 42.331 21.106 -23.636 1.00 56.25 323 GLU A CA 1
ATOM 2534 C C . GLU A 1 323 ? 42.036 19.613 -23.454 1.00 56.25 323 GLU A C 1
ATOM 2536 O O . GLU A 1 323 ? 42.527 18.801 -24.236 1.00 56.25 323 GLU A O 1
ATOM 2541 N N . GLU A 1 324 ? 41.169 19.256 -22.504 1.00 56.00 324 GLU A N 1
ATOM 2542 C CA . GLU A 1 324 ? 40.710 17.874 -22.310 1.00 56.00 324 GLU A CA 1
ATOM 2543 C C . GLU A 1 324 ? 39.895 17.368 -23.507 1.00 56.00 324 GLU A C 1
ATOM 2545 O O . GLU A 1 324 ? 40.136 16.260 -23.981 1.00 56.00 324 GLU A O 1
ATOM 2550 N N . PHE A 1 325 ? 39.000 18.193 -24.064 1.00 59.59 325 PHE A N 1
ATOM 2551 C CA . PHE A 1 325 ? 38.236 17.845 -25.267 1.00 59.59 325 PHE A CA 1
ATOM 2552 C C . PHE A 1 325 ? 39.144 17.578 -26.476 1.00 59.59 325 PHE A C 1
ATOM 2554 O O . PHE A 1 325 ? 38.969 16.588 -27.181 1.00 59.59 325 PHE A O 1
ATOM 2561 N N . SER A 1 326 ? 40.151 18.426 -26.704 1.00 58.97 326 SER A N 1
ATOM 2562 C CA . SER A 1 326 ? 41.050 18.303 -27.863 1.00 58.97 326 SER A CA 1
ATOM 2563 C C . SER A 1 326 ? 41.968 17.079 -27.773 1.00 58.97 326 SER A C 1
ATOM 2565 O O . SER A 1 326 ? 42.372 16.551 -28.802 1.00 58.97 326 SER A O 1
ATOM 2567 N N . ARG A 1 327 ? 42.272 16.592 -26.561 1.00 61.72 327 ARG A N 1
ATOM 2568 C CA . ARG A 1 327 ? 43.067 15.369 -26.342 1.00 61.72 327 ARG A CA 1
ATOM 2569 C C . ARG A 1 327 ? 42.338 14.081 -26.724 1.00 61.72 327 ARG A C 1
ATOM 2571 O O . ARG A 1 327 ? 42.987 13.047 -26.845 1.00 61.72 327 ARG A O 1
ATOM 2578 N N . MET A 1 328 ? 41.017 14.123 -26.893 1.00 55.38 328 MET A N 1
ATOM 2579 C CA . MET A 1 328 ? 40.212 12.947 -27.239 1.00 55.38 328 MET A CA 1
ATOM 2580 C C . MET A 1 328 ? 40.234 12.601 -28.737 1.00 55.38 328 MET A C 1
ATOM 2582 O O . MET A 1 328 ? 39.661 11.583 -29.119 1.00 55.38 328 MET A O 1
ATOM 2586 N N . PHE A 1 329 ? 40.881 13.415 -29.578 1.00 57.91 329 PHE A N 1
ATOM 2587 C CA . PHE A 1 329 ? 40.887 13.263 -31.034 1.00 57.91 329 PHE A CA 1
ATOM 2588 C C . PHE A 1 329 ? 42.318 13.315 -31.592 1.00 57.91 329 PHE A C 1
ATOM 2590 O O . PHE A 1 329 ? 43.113 14.146 -31.162 1.00 57.91 329 PHE A O 1
ATOM 2597 N N . GLU A 1 330 ? 42.640 12.457 -32.568 1.00 52.81 330 GLU A N 1
ATOM 2598 C CA . GLU A 1 330 ? 43.921 12.523 -33.304 1.00 52.81 330 GLU A CA 1
ATOM 2599 C C . GLU A 1 330 ? 44.005 13.784 -34.183 1.00 52.81 330 GLU A C 1
ATOM 2601 O O . GLU A 1 330 ? 45.045 14.436 -34.232 1.00 52.81 330 GLU A O 1
ATOM 2606 N N . GLU A 1 331 ? 42.884 14.181 -34.795 1.00 55.84 331 GLU A N 1
ATOM 2607 C CA . GLU A 1 331 ? 42.655 15.502 -35.385 1.00 55.84 331 GLU A CA 1
ATOM 2608 C C . GLU A 1 331 ? 41.264 16.000 -34.977 1.00 55.84 331 GLU A C 1
ATOM 2610 O O . GLU A 1 331 ? 40.255 15.312 -35.157 1.00 55.84 331 GLU A O 1
ATOM 2615 N N . VAL A 1 332 ? 41.186 17.213 -34.425 1.00 57.72 332 VAL A N 1
ATOM 2616 C CA . VAL A 1 332 ? 39.899 17.831 -34.083 1.00 57.72 332 VAL A CA 1
ATOM 2617 C C . VAL A 1 332 ? 39.206 18.244 -35.383 1.00 57.72 332 VAL A C 1
ATOM 2619 O O . VAL A 1 332 ? 39.609 19.210 -36.030 1.00 57.72 332 VAL A O 1
ATOM 2622 N N . SER A 1 333 ? 38.167 17.499 -35.766 1.00 57.50 333 SER A N 1
ATOM 2623 C CA . SER A 1 333 ? 37.365 17.780 -36.963 1.00 57.50 333 SER A CA 1
ATOM 2624 C C . SER A 1 333 ? 36.737 19.178 -36.904 1.00 57.50 333 SER A C 1
ATOM 2626 O O . SER A 1 333 ? 36.342 19.649 -35.834 1.00 57.50 333 SER A O 1
ATOM 2628 N N . GLN A 1 334 ? 36.627 19.847 -38.058 1.00 61.72 334 GLN A N 1
ATOM 2629 C CA . GLN A 1 334 ? 35.929 21.131 -38.145 1.00 61.72 334 GLN A CA 1
ATOM 2630 C C . GLN A 1 334 ? 34.445 20.956 -37.811 1.00 61.72 334 GLN A C 1
ATOM 2632 O O . GLN A 1 334 ? 33.791 20.022 -38.272 1.00 61.72 334 GLN A O 1
ATOM 2637 N N . LEU A 1 335 ? 33.920 21.870 -36.993 1.00 58.41 335 LEU A N 1
ATOM 2638 C CA . LEU A 1 335 ? 32.501 21.915 -36.660 1.00 58.41 335 LEU A CA 1
ATOM 2639 C C . LEU A 1 335 ? 31.680 22.195 -37.917 1.00 58.41 335 LEU A C 1
ATOM 2641 O O . LEU A 1 335 ? 32.007 23.108 -38.675 1.00 58.41 335 LEU A O 1
ATOM 2645 N N . PHE A 1 336 ? 30.565 21.480 -38.067 1.00 61.91 336 PHE A N 1
ATOM 2646 C CA . PHE A 1 336 ? 29.592 21.780 -39.106 1.00 61.91 336 PHE A CA 1
ATOM 2647 C C . PHE A 1 336 ? 29.100 23.220 -38.962 1.00 61.91 336 PHE A C 1
ATOM 2649 O O . PHE A 1 336 ? 28.616 23.649 -37.900 1.00 61.91 336 PHE A O 1
ATOM 2656 N N . THR A 1 337 ? 29.186 23.967 -40.053 1.00 72.56 337 THR A N 1
ATOM 2657 C CA . THR A 1 337 ? 28.569 25.281 -40.179 1.00 72.56 337 THR A CA 1
ATOM 2658 C C . THR A 1 337 ? 27.054 25.174 -39.993 1.00 72.56 337 THR A C 1
ATOM 2660 O O . THR A 1 337 ? 26.443 24.110 -40.128 1.00 72.56 337 THR A O 1
ATOM 2663 N N . THR A 1 338 ? 26.414 26.295 -39.659 1.00 65.44 338 THR A N 1
ATOM 2664 C CA . THR A 1 338 ? 24.950 26.365 -39.542 1.00 65.44 338 THR A CA 1
ATOM 2665 C C . THR A 1 338 ? 24.259 25.923 -40.837 1.00 65.44 338 THR A C 1
ATOM 2667 O O . THR A 1 338 ? 23.195 25.307 -40.784 1.00 65.44 338 THR A O 1
ATOM 2670 N N . ASP A 1 339 ? 24.874 26.199 -41.987 1.00 69.00 339 ASP A N 1
ATOM 2671 C CA . ASP A 1 339 ? 24.326 25.860 -43.298 1.00 69.00 339 ASP A CA 1
ATOM 2672 C C . ASP A 1 339 ? 24.493 24.369 -43.624 1.00 69.00 339 ASP A C 1
ATOM 2674 O O . ASP A 1 339 ? 23.553 23.756 -44.122 1.00 69.00 339 ASP A O 1
ATOM 2678 N N . GLU A 1 340 ? 25.612 23.742 -43.246 1.00 70.62 340 GLU A N 1
ATOM 2679 C CA . GLU A 1 340 ? 25.800 22.285 -43.364 1.00 70.62 340 GLU A CA 1
ATOM 2680 C C . GLU A 1 340 ? 24.835 21.502 -42.466 1.00 70.62 340 GLU A C 1
ATOM 2682 O O . GLU A 1 340 ? 24.284 20.481 -42.885 1.00 70.62 340 GLU A O 1
ATOM 2687 N N . ARG A 1 341 ? 24.560 22.006 -41.254 1.00 63.97 341 ARG A N 1
ATOM 2688 C CA . ARG A 1 341 ? 23.550 21.419 -40.356 1.00 63.97 341 ARG A CA 1
ATOM 2689 C C . ARG A 1 341 ? 22.148 21.502 -40.956 1.00 63.97 341 ARG A C 1
ATOM 2691 O O . ARG A 1 341 ? 21.433 20.506 -40.972 1.00 63.97 341 ARG A O 1
ATOM 2698 N N . LYS A 1 342 ? 21.767 22.662 -41.503 1.00 64.50 342 LYS A N 1
ATOM 2699 C CA . LYS A 1 342 ? 20.475 22.842 -42.190 1.00 64.50 342 LYS A CA 1
ATOM 2700 C C . LYS A 1 342 ? 20.351 21.985 -43.448 1.00 64.50 342 LYS A C 1
ATOM 2702 O O . LYS A 1 342 ? 19.286 21.437 -43.694 1.00 64.50 342 LYS A O 1
ATOM 2707 N N . ALA A 1 343 ? 21.420 21.861 -44.231 1.00 66.50 343 ALA A N 1
ATOM 2708 C CA . ALA A 1 343 ? 21.427 21.025 -45.426 1.00 66.50 343 ALA A CA 1
ATOM 2709 C C . ALA A 1 343 ? 21.272 19.535 -45.084 1.00 66.50 343 ALA A C 1
ATOM 2711 O O . ALA A 1 343 ? 20.546 18.830 -45.775 1.00 66.50 343 ALA A O 1
ATOM 2712 N N . SER A 1 344 ? 21.892 19.076 -43.993 1.00 58.31 344 SER A N 1
ATOM 2713 C CA . SER A 1 344 ? 21.798 17.684 -43.529 1.00 58.31 344 SER A CA 1
ATOM 2714 C C . SER A 1 344 ? 20.414 17.338 -42.967 1.00 58.31 344 SER A C 1
ATOM 2716 O O . SER A 1 344 ? 19.933 16.230 -43.171 1.00 58.31 344 SER A O 1
ATOM 2718 N N . LEU A 1 345 ? 19.745 18.299 -42.319 1.00 55.94 345 LEU A N 1
ATOM 2719 C CA . LEU A 1 345 ? 18.362 18.151 -41.846 1.00 55.94 345 LEU A CA 1
ATOM 2720 C C . LEU A 1 345 ? 17.338 18.004 -42.982 1.00 55.94 345 LEU A C 1
ATOM 2722 O O . LEU A 1 345 ? 16.253 17.511 -42.725 1.00 55.94 345 LEU A O 1
ATOM 2726 N N . ASN A 1 346 ? 17.668 18.414 -44.211 1.00 50.22 346 ASN A N 1
ATOM 2727 C CA . ASN A 1 346 ? 16.797 18.250 -45.384 1.00 50.22 346 ASN A CA 1
ATOM 2728 C C . ASN A 1 346 ? 16.974 16.891 -46.096 1.00 50.22 346 ASN A C 1
ATOM 2730 O O . ASN A 1 346 ? 16.368 16.677 -47.145 1.00 50.22 346 ASN A O 1
ATOM 2734 N N . ILE A 1 347 ? 17.873 16.028 -45.605 1.00 52.47 347 ILE A N 1
ATOM 2735 C CA . ILE A 1 347 ? 18.131 14.680 -46.149 1.00 52.47 347 ILE A CA 1
ATOM 2736 C C . ILE A 1 347 ? 17.424 13.599 -45.310 1.00 52.47 347 ILE A C 1
ATOM 2738 O O . ILE A 1 347 ? 17.184 12.501 -45.814 1.00 52.47 347 ILE A O 1
ATOM 2742 N N . LEU A 1 348 ? 17.113 13.915 -44.050 1.00 37.56 348 LEU A N 1
ATOM 2743 C CA . LEU A 1 348 ? 16.227 13.147 -43.174 1.00 37.56 348 LEU A CA 1
ATOM 2744 C C . LEU A 1 348 ? 14.776 13.518 -43.455 1.00 37.56 348 LEU A C 1
ATOM 2746 O O . LEU A 1 348 ? 13.952 12.610 -43.235 1.00 37.56 348 LEU A O 1
#

Secondary structure (DSSP, 8-state):
--EEEE--S--TTHHHHHHHHHHTTPEEEE-HHHHHH-TTS--EE--GGG-HHHHHHHHH--SSHHHHHHHHHHHHH--S---------SS-HHHHHHHHHHHHTTTT-----SGGGHHHHHHHHTTT---HHHHHHHHHHHHHHHHHHHHHHHHHHHHHTGGGPPPHHHHHHHHHHHHHHHHHHHHH-S-EEEEESSSSEEEEEES--HHHHHHHHHSTT---SEEEES---HHHHHHHHHHHHHTSEEEE--TT----SEEEEEETTEEEEEE-------GGGG------TT-S---------S-TTTTS-----SSHHHHHHHTT-SS-PPPPPHHHHHHHHTT-

pLDDT: mean 75.33, std 17.92, range [31.05, 97.19]